Protein 1RWR (pdb70)

B-factor: mean 19.56, std 7.98, range [8.17, 53.35]

Nearest PDB structures (foldseek):
  1rwr-assembly1_A  TM=1.003E+00  e=9.761E-54  Bordetella pertussis
  4w8s-assembly1_A-2  TM=8.812E-01  e=2.839E-16  Proteus mirabilis
  6pyk-assembly1_A-2  TM=8.829E-01  e=5.213E-16  Proteus mirabilis
  5keh-assembly1_A-2  TM=7.955E-01  e=2.566E-16  Proteus mirabilis
  5sz8-assembly1_B-2  TM=8.734E-01  e=1.714E-14  Proteus mirabilis

Foldseek 3Di:
DAWAWDDPWDWDDDPPAAIEILFAAAFPQQEGATETQAHEADPQGHEYAQDPAWDAWPRGGTDGHRPRYPHGGQEYEYEHDHQDEYEYAHEYEYPHAAHAYEYEALNEYEYAQYEYYSHQAYEYEPFDWDDDRNKIKGFEAHYEYEYAANEYAYFNYQAYEYYYQAYEQHAEYWHDDPGDFHEYEYAHRGWIAIPVVRDTDHDDYPDHHDDQAAARYAYDLRRAYEGQEYEYYYDDARHEHEHAHEYEHQEEYEYEENEEYEYEEYEYEAYAYEYEYNYHYDYHHYYYNPDHYYHYD

Radius of gyration: 18.75 Å; Cα contacts (8 Å, |Δi|>4): 1043; chains: 1; bounding box: 56×37×44 Å

Solvent-accessible surface area: 11655 Å² total; per-residue (Å²): 188,35,10,59,39,64,73,89,3,97,20,82,92,50,90,153,86,20,26,4,0,8,0,13,41,2,46,115,33,12,5,0,57,1,90,0,54,41,1,21,4,62,113,75,2,0,0,1,1,0,2,77,92,81,24,107,6,192,40,27,30,80,17,84,94,3,106,23,19,110,100,56,0,49,8,1,0,1,4,0,51,63,114,36,80,2,101,0,1,7,20,0,12,3,26,35,90,24,1,26,0,0,1,0,0,12,54,6,4,30,0,42,35,2,26,12,47,77,6,48,25,1,1,0,0,1,0,97,12,56,44,121,26,23,163,2,8,0,31,0,84,104,19,38,0,28,0,60,206,46,2,6,36,0,28,50,6,37,26,2,0,0,0,0,18,31,0,70,1,73,2,43,3,37,5,120,157,78,124,92,30,0,25,2,5,2,6,0,0,5,1,97,3,43,18,72,85,69,162,28,74,99,54,92,35,86,72,172,17,24,40,90,48,36,51,0,0,31,0,56,83,56,0,35,4,64,0,83,72,0,43,0,31,1,19,19,101,29,7,1,0,77,0,92,1,56,4,37,0,38,35,13,0,50,0,40,3,82,5,58,0,16,11,16,60,0,48,0,84,181,17,65,1,23,0,115,10,68,31,116,22,55,35,56,155,51,50,21,55,56,65,42,74,49,77,40,73

Sequence (297 aa):
QGLVPQGQTQVLQGGNKVPVVNIADPNSGGVSHNKFQQFNVANPGVVFNNGLTDGVSRIGGALTKNPNLTRQASAILAEVTDTSPSRLAGTLEVYGKGADLIIANPNGISVNGLSTLNASNLTLTTGRPSVNGGRIGLDVQQGTVTIERGGVNATGLGYFDVVARLVKLQGAVSSKQGKPLADIAVVAGANRYDHATRRATPIAAGARGAAAGAYAIDGTAAGAMYGKHITLVSSDSGLGVRQLGSLSSPSAITVSSQGEIALGDATVQRGPLSLKGAGVVSAGKLASGGGAVNVAG

Secondary structure (DSSP, 8-state):
---EE-TT-EEE--TTSPPEEEPPPP-TTSEEEEEEEE--B-TTEEEEEE-SS-EEETTTEEE---TT-SS--SEEEEEE-SS--EEEEEEEEEEES-EEEEEE-TT-EEEEEEEEESEEEEEEE-SEEEEETTEEEEEE-S-EEEE-TT-EE-TT-SEEEEEESEEEE-S-EE--TTSPPPEEEEEESSEEEETTTTEEEE---SS-SS-TTSEEEEE-TT--EE-SEEEEEE-STT-EEEE-S-E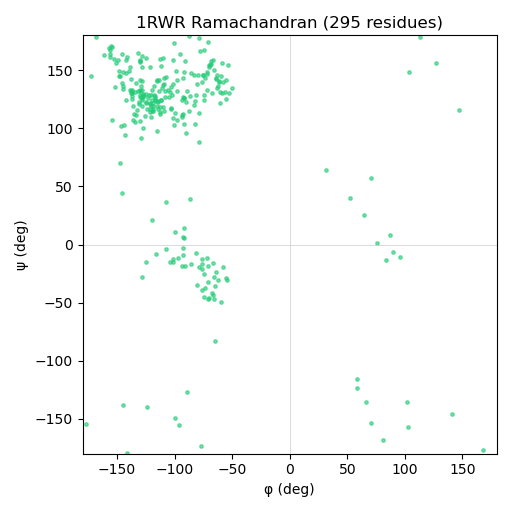EESSEEEEEESS-EEEEEEEESSSEEEEEESS-EEEEEEEETT-EEEEE-

InterPro domains:
  IPR008619 Filamentous haemagglutinin repeat [PF05594] (680-730)
  IPR008619 Filamentous haemagglutinin repeat [PF05594] (1223-1269)
  IPR008619 Filamentous haemagglutinin repeat [PF05594] (1327-1393)
  IPR008619 Filamentous haemagglutinin repeat [PF05594] (1509-1577)
  IPR008619 Filamentous haemagglutinin repeat [PF05594] (1600-1665)
  IPR008619 Filamentous haemagglutinin repeat [PF05594] (1684-1754)
  IPR008638 Filamentous haemagglutinin FhaB/tRNA nuclease CdiA-like, TPS domain [PF05860] (75-333)
  IPR008638 Filamentous haemagglutinin FhaB/tRNA nuclease CdiA-like, TPS domain [SM00912] (86-205)
  IPR008638 Filamentous haemagglutinin FhaB/tRNA nuclease CdiA-like, TPS domain [TIGR01901] (104-201)
  IPR011050 Pectin lyase fold/virulence factor [SSF51126] (79-353)
  IPR012334 Pectin lyase fold [G3DSA:2.160.20.10] (72-372)
  IPR024973 ESPR domain [PF13018] (1-50)
  IPR025157 Hemagglutinin repeat [PF13332] (2921-3085)

Organism: Bordetella pertussis (strain Tohama I / ATCC BAA-589 / NCTC 13251) (NCBI:txid257313)

CATH classification: 2.160.20.10

Structure (mmCIF, N/CA/C/O backbone):
data_1RWR
#
_entry.id   1RWR
#
_cell.length_a   108.980
_cell.length_b   43.040
_cell.length_c   53.800
_cell.angle_alpha   90.00
_cell.angle_beta   104.07
_cell.angle_gamma   90.00
#
_symmetry.space_group_name_H-M   'C 1 2 1'
#
loop_
_entity.id
_entity.type
_entity.pdbx_description
1 polymer 'Filamentous hemagglutinin'
2 water water
#
loop_
_atom_site.group_PDB
_atom_site.id
_atom_site.type_symbol
_atom_site.label_atom_id
_atom_site.label_alt_id
_atom_site.label_comp_id
_atom_site.label_asym_id
_atom_site.label_entity_id
_atom_site.label_seq_id
_atom_site.pdbx_PDB_ins_code
_atom_site.Cartn_x
_atom_site.Cartn_y
_atom_site.Cartn_z
_atom_site.occupancy
_atom_site.B_iso_or_equiv
_atom_site.auth_seq_id
_atom_site.auth_comp_id
_atom_site.auth_asym_id
_atom_site.auth_atom_id
_atom_site.pdbx_PDB_model_num
ATOM 1 N N . GLN A 1 1 ? 13.028 14.611 -1.856 1.00 26.99 1 GLN A N 1
ATOM 2 C CA . GLN A 1 1 ? 13.391 15.358 -0.621 1.00 26.13 1 GLN A CA 1
ATOM 3 C C . GLN A 1 1 ? 12.607 14.820 0.568 1.00 24.44 1 GLN A C 1
ATOM 4 O O . GLN A 1 1 ? 12.772 15.275 1.714 1.00 23.12 1 GLN A O 1
ATOM 10 N N . GLY A 1 2 ? 11.771 13.830 0.286 1.00 22.65 2 GLY A N 1
ATOM 11 C CA . GLY A 1 2 ? 10.840 13.311 1.250 1.00 21.10 2 GLY A CA 1
ATOM 12 C C . GLY A 1 2 ? 11.021 11.823 1.435 1.00 19.28 2 GLY A C 1
ATOM 13 O O . GLY A 1 2 ? 12.142 11.345 1.520 1.00 17.96 2 GLY A O 1
ATOM 14 N N . LEU A 1 3 ? 9.900 11.118 1.552 1.00 18.53 3 LEU A N 1
ATOM 15 C CA . LEU A 1 3 ? 9.887 9.671 1.791 1.00 17.33 3 LEU A CA 1
ATOM 16 C C . LEU A 1 3 ? 9.129 8.998 0.668 1.00 16.66 3 LEU A C 1
ATOM 17 O O . LEU A 1 3 ? 7.909 9.199 0.528 1.00 16.24 3 LEU A O 1
ATOM 22 N N . VAL A 1 4 ? 9.831 8.199 -0.121 1.00 16.32 4 VAL A N 1
ATOM 23 C CA . VAL A 1 4 ? 9.239 7.492 -1.239 1.00 16.01 4 VAL A CA 1
ATOM 24 C C . VAL A 1 4 ? 9.588 6.028 -1.098 1.00 15.25 4 VAL A C 1
ATOM 25 O O . VAL A 1 4 ? 10.695 5.631 -1.437 1.00 14.40 4 VAL A O 1
ATOM 29 N N . PRO A 1 5 ? 8.654 5.226 -0.590 1.00 14.74 5 PRO A N 1
ATOM 30 C CA . PRO A 1 5 ? 8.935 3.807 -0.376 1.00 15.21 5 PRO A CA 1
ATOM 31 C C . PRO A 1 5 ? 8.868 2.989 -1.649 1.00 15.63 5 PRO A C 1
ATOM 32 O O . PRO A 1 5 ? 8.328 3.446 -2.706 1.00 17.15 5 PRO A O 1
ATOM 36 N N . GLN A 1 6 ? 9.386 1.776 -1.518 1.00 15.80 6 GLN A N 1
ATOM 37 C CA . GLN A 1 6 ? 9.311 0.742 -2.545 1.00 16.69 6 GLN A CA 1
ATOM 38 C C . GLN A 1 6 ? 8.798 -0.560 -1.937 1.00 17.09 6 GLN A C 1
ATOM 39 O O . GLN A 1 6 ? 8.825 -0.736 -0.721 1.00 17.39 6 GLN A O 1
ATOM 45 N N . GLY A 1 7 ? 8.259 -1.433 -2.785 1.00 17.16 7 GLY A N 1
ATOM 46 C CA . GLY A 1 7 ? 7.787 -2.751 -2.376 1.00 17.95 7 GLY A CA 1
ATOM 47 C C . GLY A 1 7 ? 6.591 -2.692 -1.448 1.00 18.08 7 GLY A C 1
ATOM 48 O O . GLY A 1 7 ? 5.669 -1.921 -1.663 1.00 18.07 7 GLY A O 1
ATOM 49 N N . GLN A 1 8 ? 6.609 -3.497 -0.386 1.00 19.79 8 GLN A N 1
ATOM 50 C CA . GLN A 1 8 ? 5.443 -3.579 0.518 1.00 20.32 8 GLN A CA 1
ATOM 51 C C . GLN A 1 8 ? 5.387 -2.390 1.488 1.00 18.90 8 GLN A C 1
ATOM 52 O O . GLN A 1 8 ? 4.326 -2.090 2.073 1.00 17.98 8 GLN A O 1
ATOM 58 N N . THR A 1 9 ? 6.532 -1.714 1.672 1.00 16.98 9 THR A N 1
ATOM 59 C CA . THR A 1 9 ? 6.584 -0.549 2.557 1.00 16.26 9 THR A CA 1
ATOM 60 C C . THR A 1 9 ? 5.604 0.550 2.107 1.00 16.91 9 THR A C 1
ATOM 61 O O . THR A 1 9 ? 5.563 0.898 0.923 1.00 16.93 9 THR A O 1
ATOM 65 N N . GLN A 1 10 ? 4.803 1.061 3.031 1.00 16.83 10 GLN A N 1
ATOM 66 C CA . GLN A 1 10 ? 3.971 2.217 2.760 1.00 17.25 10 GLN A CA 1
ATOM 67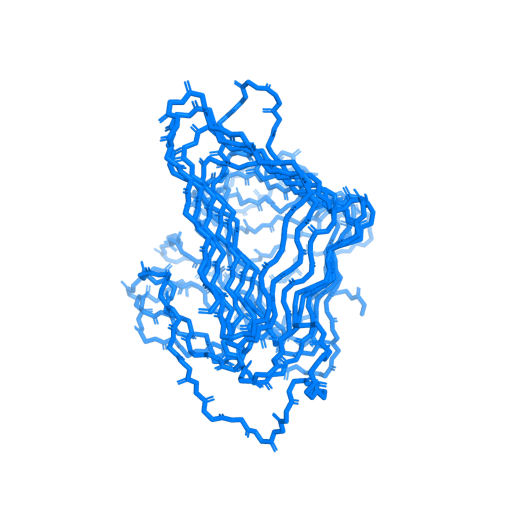 C C . GLN A 1 10 ? 4.277 3.341 3.708 1.00 17.03 10 GLN A C 1
ATOM 68 O O . GLN A 1 10 ? 4.780 3.115 4.819 1.00 17.10 10 GLN A O 1
ATOM 74 N N . VAL A 1 11 ? 4.029 4.570 3.260 1.00 17.27 11 VAL A N 1
ATOM 75 C CA . VAL A 1 11 ? 4.197 5.748 4.108 1.00 18.24 11 VAL A CA 1
ATOM 76 C C . VAL A 1 11 ? 2.879 6.517 4.123 1.00 19.63 11 VAL A C 1
ATOM 77 O O . VAL A 1 11 ? 2.370 6.901 3.063 1.00 17.84 11 VAL A O 1
ATOM 81 N N . LEU A 1 12 ? 2.327 6.710 5.321 1.00 20.88 12 LEU A N 1
ATOM 82 C CA . LEU A 1 12 ? 1.167 7.534 5.517 1.00 22.45 12 LEU A CA 1
ATOM 83 C C . LEU A 1 12 ? 1.658 8.928 5.857 1.00 24.45 12 LEU A C 1
ATOM 84 O O . LEU A 1 12 ? 2.278 9.172 6.897 1.00 22.37 12 LEU A O 1
ATOM 89 N N . GLN A 1 13 ? 1.397 9.831 4.914 1.00 26.90 13 GLN A N 1
ATOM 90 C CA . GLN A 1 13 ? 1.863 11.210 4.957 1.00 29.08 13 GLN A CA 1
ATOM 91 C C . GLN A 1 13 ? 0.901 12.073 4.135 1.00 32.12 13 GLN A C 1
ATOM 92 O O . GLN A 1 13 ? 0.044 11.583 3.414 1.00 32.30 13 GLN A O 1
ATOM 98 N N . GLY A 1 14 ? 1.054 13.369 4.231 1.00 35.70 14 GLY A N 1
ATOM 99 C CA . GLY A 1 14 ? 0.076 14.248 3.624 1.00 38.39 14 GLY A CA 1
ATOM 100 C C . GLY A 1 14 ? -0.009 15.470 4.487 1.00 40.44 14 GLY A C 1
ATOM 101 O O . GLY A 1 14 ? -0.364 15.383 5.659 1.00 41.17 14 GLY A O 1
ATOM 102 N N . GLY A 1 15 ? 0.383 16.595 3.900 1.00 42.62 15 GLY A N 1
ATOM 103 C CA . GLY A 1 15 ? 0.323 17.894 4.546 1.00 43.53 15 GLY A CA 1
ATOM 104 C C . GLY A 1 15 ? 1.102 18.037 5.844 1.00 44.11 15 GLY A C 1
ATOM 105 O O . GLY A 1 15 ? 2.341 17.939 5.864 1.00 44.84 15 GLY A O 1
ATOM 106 N N . ASN A 1 16 ? 0.355 18.273 6.926 1.00 44.09 16 ASN A N 1
ATOM 107 C CA . ASN A 1 16 ? 0.919 18.555 8.239 1.00 43.88 16 ASN A CA 1
ATOM 108 C C . ASN A 1 16 ? 1.086 17.276 9.113 1.00 41.83 16 ASN A C 1
ATOM 109 O O . ASN A 1 16 ? 1.602 17.332 10.236 1.00 42.34 16 ASN A O 1
ATOM 114 N N . LYS A 1 17 ? 0.654 16.133 8.590 1.00 38.84 17 LYS A N 1
ATOM 115 C CA . LYS A 1 17 ? 0.802 14.847 9.280 1.00 36.03 17 LYS A CA 1
ATOM 116 C C . LYS A 1 17 ? 2.274 14.472 9.504 1.00 32.09 17 LYS A C 1
ATOM 117 O O . LYS A 1 17 ? 3.084 14.602 8.598 1.00 32.21 17 LYS A O 1
ATOM 123 N N . VAL A 1 18 ? 2.604 13.975 10.694 1.00 27.69 18 VAL A N 1
ATOM 124 C CA . VAL A 1 18 ? 3.938 13.412 10.939 1.00 24.04 18 VAL A CA 1
ATOM 125 C C . VAL A 1 18 ? 3.913 12.061 10.218 1.00 21.36 18 VAL A C 1
ATOM 126 O O . VAL A 1 18 ? 3.018 11.262 10.457 1.00 20.27 18 VAL A O 1
ATOM 130 N N . PRO A 1 19 ? 4.846 11.803 9.313 1.00 18.96 19 PRO A N 1
ATOM 131 C CA . PRO A 1 19 ? 4.783 10.575 8.506 1.00 17.72 19 PRO A CA 1
ATOM 132 C C . PRO A 1 19 ? 4.908 9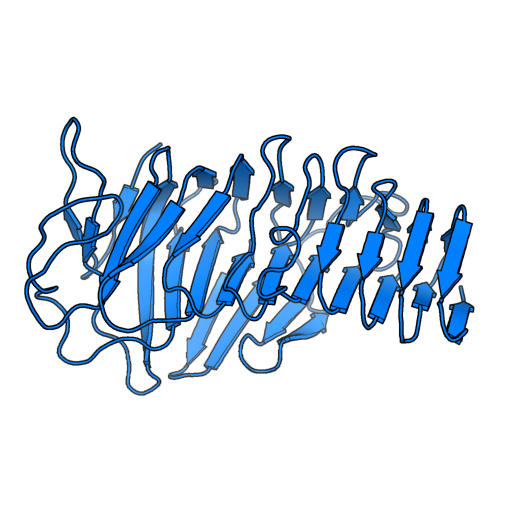.292 9.320 1.00 16.46 19 PRO A C 1
ATOM 133 O O . PRO A 1 19 ? 5.620 9.293 10.311 1.00 15.04 19 PRO A O 1
ATOM 137 N N . VAL A 1 20 ? 4.159 8.266 8.907 1.00 15.85 20 VAL A N 1
ATOM 138 C CA . VAL A 1 20 ? 4.138 6.965 9.542 1.00 15.72 20 VAL A CA 1
ATOM 139 C C . VAL A 1 20 ? 4.611 5.989 8.470 1.00 15.77 20 VAL A C 1
ATOM 140 O O . VAL A 1 20 ? 4.014 5.914 7.392 1.00 16.63 20 VAL A O 1
ATOM 144 N N . VAL A 1 21 ? 5.684 5.261 8.763 1.00 14.64 21 VAL A N 1
ATOM 145 C CA . VAL A 1 21 ? 6.189 4.235 7.882 1.00 14.10 21 VAL A CA 1
ATOM 146 C C . VAL A 1 21 ? 5.586 2.919 8.313 1.00 14.56 21 VAL A C 1
ATOM 147 O O . VAL A 1 21 ? 5.911 2.412 9.401 1.00 13.64 21 VAL A O 1
ATOM 151 N N . ASN A 1 22 ? 4.676 2.392 7.485 1.00 14.75 22 ASN A N 1
ATOM 152 C CA . ASN A 1 22 ? 4.218 1.016 7.623 1.00 14.95 22 ASN A CA 1
ATOM 153 C C . ASN A 1 22 ? 5.275 0.091 7.011 1.00 14.97 22 ASN A C 1
ATOM 154 O O . ASN A 1 22 ? 5.234 -0.250 5.838 1.00 14.97 22 ASN A O 1
ATOM 159 N N . ILE A 1 23 ? 6.231 -0.282 7.863 1.00 14.16 23 ILE A N 1
ATOM 160 C CA . ILE A 1 23 ? 7.342 -1.123 7.505 1.00 13.04 23 ILE A CA 1
ATOM 161 C C . ILE A 1 23 ? 6.852 -2.477 6.971 1.00 14.12 23 ILE A C 1
ATOM 162 O O . ILE A 1 23 ? 5.738 -2.908 7.291 1.00 13.56 23 ILE A O 1
ATOM 167 N N . ALA A 1 24 ? 7.705 -3.116 6.181 1.00 14.14 24 ALA A N 1
ATOM 168 C CA . ALA A 1 24 ? 7.480 -4.449 5.657 1.00 13.96 24 ALA A CA 1
ATOM 169 C C . ALA A 1 24 ? 7.462 -5.491 6.747 1.00 14.52 24 ALA A C 1
ATOM 170 O O . ALA A 1 24 ? 8.141 -5.376 7.778 1.00 13.33 24 ALA A O 1
ATOM 172 N N . ASP A 1 25 ? 6.692 -6.548 6.516 1.00 14.92 25 ASP A N 1
ATOM 173 C CA . ASP A 1 25 ? 6.694 -7.680 7.455 1.00 15.22 25 ASP A CA 1
ATOM 174 C C . ASP A 1 25 ? 8.128 -8.185 7.610 1.00 15.58 25 ASP A C 1
ATOM 175 O O . ASP A 1 25 ? 8.820 -8.365 6.605 1.00 17.22 25 ASP A O 1
ATOM 180 N N . PRO A 1 26 ? 8.620 -8.382 8.830 1.00 15.74 26 PRO A N 1
ATOM 181 C CA . PRO A 1 26 ? 9.980 -8.882 9.010 1.00 15.70 26 PRO A CA 1
ATOM 182 C C . PRO A 1 26 ? 10.148 -10.316 8.558 1.00 16.13 26 PRO A C 1
ATOM 183 O O . PRO A 1 26 ? 9.177 -11.098 8.490 1.00 16.68 26 PRO A O 1
ATOM 187 N N . ASN A 1 27 ? 11.388 -10.662 8.270 1.00 16.61 27 ASN A N 1
ATOM 188 C CA . ASN A 1 27 ? 11.729 -12.036 7.941 1.00 16.79 27 ASN A CA 1
ATOM 189 C C . ASN A 1 27 ? 11.782 -12.875 9.197 1.00 17.94 27 ASN A C 1
ATOM 190 O O . ASN A 1 27 ? 11.478 -12.375 10.287 1.00 16.82 27 ASN A O 1
ATOM 195 N N . SER A 1 28 ? 12.216 -14.133 9.026 1.00 20.16 28 SER A N 1
ATOM 196 C CA . SER A 1 28 ? 12.283 -15.122 10.112 1.00 21.95 28 SER A CA 1
ATOM 197 C C . SER A 1 28 ? 13.255 -14.756 11.226 1.00 21.97 28 SER A C 1
ATOM 198 O O . SER A 1 28 ? 13.127 -15.256 12.366 1.00 23.65 28 SER A O 1
ATOM 201 N N . GLY A 1 29 ? 14.246 -13.918 10.901 1.00 19.62 29 GLY A N 1
ATOM 202 C CA . GLY A 1 29 ? 15.197 -13.399 11.851 1.00 18.32 29 GLY A CA 1
ATOM 203 C C . GLY A 1 29 ? 14.824 -12.064 12.483 1.00 16.44 29 GLY A C 1
ATOM 204 O O . GLY A 1 29 ? 15.606 -11.534 13.218 1.00 16.42 29 GLY A O 1
ATOM 205 N N . GLY A 1 30 ? 13.630 -11.557 12.206 1.00 15.20 30 GLY A N 1
ATOM 206 C CA . GLY A 1 30 ? 13.099 -10.360 12.799 1.00 14.40 30 GLY A CA 1
ATOM 207 C C . GLY A 1 30 ? 13.486 -9.093 12.089 1.00 13.71 30 GLY A C 1
ATOM 208 O O . GLY A 1 30 ? 13.203 -7.996 12.586 1.00 14.47 30 GLY A O 1
ATOM 209 N N . VAL A 1 31 ? 14.114 -9.201 10.934 1.00 13.24 31 VAL A N 1
ATOM 210 C CA . VAL A 1 31 ? 14.549 -7.987 10.211 1.00 13.54 31 VAL A CA 1
ATOM 211 C C . VAL A 1 31 ? 13.470 -7.523 9.224 1.00 13.75 31 VAL A C 1
ATOM 212 O O . VAL A 1 31 ? 13.062 -8.269 8.331 1.00 13.24 31 VAL A O 1
ATOM 216 N N . SER A 1 32 ? 13.067 -6.265 9.316 1.00 13.59 32 SER A N 1
ATOM 217 C CA . SER A 1 32 ? 12.168 -5.662 8.357 1.00 13.91 32 SER A CA 1
ATOM 218 C C . SER A 1 32 ? 13.041 -4.846 7.404 1.00 14.47 32 SER A C 1
ATOM 219 O O . SER A 1 32 ? 13.662 -3.873 7.826 1.00 13.57 32 SER A O 1
ATOM 222 N N . HIS A 1 33 ? 13.102 -5.273 6.142 1.00 14.24 33 HIS A N 1
ATOM 223 C CA . HIS A 1 33 ? 13.949 -4.657 5.127 1.00 14.47 33 HIS A CA 1
ATOM 224 C C . HIS A 1 33 ? 13.075 -3.766 4.253 1.00 14.53 33 HIS A C 1
ATOM 225 O O . HIS A 1 33 ? 12.227 -4.235 3.493 1.00 15.27 33 HIS A O 1
ATOM 232 N N . ASN A 1 34 ? 13.253 -2.458 4.406 1.00 14.06 34 ASN A N 1
ATOM 233 C CA . ASN A 1 34 ? 12.446 -1.475 3.732 1.00 14.06 34 ASN A CA 1
ATOM 234 C C . ASN A 1 34 ? 13.300 -0.719 2.730 1.00 14.19 34 ASN A C 1
ATOM 235 O O . ASN A 1 34 ? 14.298 -0.104 3.113 1.00 14.59 34 ASN A O 1
ATOM 240 N N . LYS A 1 35 ? 12.954 -0.818 1.457 1.00 14.05 35 LYS A N 1
ATOM 241 C CA . LYS A 1 35 ? 13.671 -0.090 0.404 1.00 15.02 35 LYS A CA 1
ATOM 242 C C . LYS A 1 35 ? 12.908 1.157 0.088 1.00 14.32 35 LYS A C 1
ATOM 243 O O . LYS A 1 35 ? 11.672 1.158 0.071 1.00 15.19 35 LYS A O 1
ATOM 249 N N . PHE A 1 36 ? 13.649 2.226 -0.157 1.00 14.75 36 PHE A N 1
ATOM 250 C CA . PHE A 1 36 ? 13.120 3.532 -0.492 1.00 14.54 36 PHE A CA 1
ATOM 251 C C . PHE A 1 36 ? 13.863 4.111 -1.671 1.00 15.01 36 PHE A C 1
ATOM 252 O O . PHE A 1 36 ? 15.090 4.020 -1.750 1.00 13.93 36 PHE A O 1
ATOM 260 N N . GLN A 1 37 ? 13.116 4.733 -2.573 1.00 15.71 37 GLN A N 1
ATOM 261 C CA . GLN A 1 37 ? 13.715 5.567 -3.613 1.00 17.17 37 GLN A CA 1
ATOM 262 C C . GLN A 1 37 ? 14.357 6.822 -2.996 1.00 16.17 37 GLN A C 1
ATOM 263 O O . GLN A 1 37 ? 15.462 7.221 -3.415 1.00 16.54 37 GLN A O 1
ATOM 269 N N . GLN A 1 38 ? 13.652 7.413 -2.023 1.00 15.23 38 GLN A N 1
ATOM 270 C CA . GLN A 1 38 ? 14.077 8.571 -1.257 1.00 15.90 38 GLN A CA 1
ATOM 271 C C . GLN A 1 38 ? 13.726 8.367 0.222 1.00 14.62 38 GLN A C 1
ATOM 272 O O . GLN A 1 38 ? 12.602 7.937 0.547 1.00 13.48 38 GLN A O 1
ATOM 278 N N . PHE A 1 39 ? 14.694 8.627 1.100 1.00 13.12 39 PHE A N 1
ATOM 279 C CA . PHE A 1 39 ? 14.461 8.588 2.561 1.00 12.55 39 PHE A CA 1
ATOM 280 C C . PHE A 1 39 ? 15.037 9.806 3.245 1.00 12.63 39 PHE A C 1
ATOM 281 O O . PHE A 1 39 ? 16.265 10.034 3.222 1.00 14.33 39 PHE A O 1
ATOM 289 N N . ASN A 1 40 ? 14.161 10.601 3.832 1.00 13.18 40 ASN A N 1
ATOM 290 C CA . ASN A 1 40 ? 14.532 11.791 4.559 1.00 12.92 40 ASN A CA 1
ATOM 291 C C . ASN A 1 40 ? 13.582 11.943 5.721 1.00 12.93 40 ASN A C 1
ATOM 292 O O . ASN A 1 40 ? 12.383 11.631 5.593 1.00 14.82 40 ASN A O 1
ATOM 297 N N . VAL A 1 41 ? 14.072 12.504 6.816 1.00 12.27 41 VAL A N 1
ATOM 298 C CA . VAL A 1 41 ? 13.270 12.781 7.993 1.00 11.86 41 VAL A CA 1
ATOM 299 C C . VAL A 1 41 ? 13.507 14.262 8.364 1.00 12.88 41 VAL A C 1
ATOM 300 O O . VAL A 1 41 ? 14.643 14.735 8.424 1.00 12.57 41 VAL A O 1
ATOM 304 N N . ALA A 1 42 ? 12.409 14.963 8.611 1.00 13.58 42 ALA A N 1
ATOM 305 C CA . ALA A 1 42 ? 12.428 16.360 9.026 1.00 15.03 42 ALA A CA 1
ATOM 306 C C . ALA A 1 42 ? 11.663 16.528 10.315 1.00 14.87 42 ALA A C 1
ATOM 307 O O . ALA A 1 42 ? 10.851 15.701 10.676 1.00 14.70 42 ALA A O 1
ATOM 309 N N . ASN A 1 43 ? 11.913 17.611 11.021 1.00 15.06 43 ASN A N 1
ATOM 310 C CA . ASN A 1 43 ? 11.232 17.849 12.280 1.00 16.57 43 ASN A CA 1
ATOM 311 C C . ASN A 1 43 ? 9.711 17.809 12.054 1.00 16.75 43 ASN A C 1
ATOM 312 O O . ASN A 1 43 ? 9.229 18.315 10.998 1.00 16.93 43 ASN A O 1
ATOM 317 N N . PRO A 1 44 ? 8.940 17.250 12.987 1.00 16.95 44 PRO A N 1
ATOM 318 C CA . PRO A 1 44 ? 9.388 16.709 14.287 1.00 16.38 44 PRO A CA 1
ATOM 319 C C . PRO A 1 44 ? 9.968 15.284 14.257 1.00 15.50 44 PRO A C 1
ATOM 320 O O . PRO A 1 44 ? 10.482 14.826 15.265 1.00 15.21 44 PRO A O 1
ATOM 324 N N . GLY A 1 45 ? 9.880 14.635 13.116 1.00 14.89 45 GLY A N 1
ATOM 325 C CA . GLY A 1 45 ? 10.473 13.322 12.912 1.00 13.99 45 GLY A CA 1
ATOM 326 C C . GLY A 1 45 ? 9.612 12.398 12.090 1.00 13.45 45 GLY A C 1
ATOM 327 O O . GLY A 1 45 ? 8.904 12.817 11.199 1.00 14.14 45 GLY A O 1
ATOM 328 N N . VAL A 1 46 ? 9.672 11.116 12.408 1.00 13.08 46 VAL A N 1
ATOM 329 C CA . VAL A 1 46 ? 8.983 10.070 11.670 1.00 13.71 46 VAL A CA 1
ATOM 330 C C . VAL A 1 46 ? 8.623 8.972 12.665 1.00 13.82 46 VAL A C 1
ATOM 331 O O . VAL A 1 46 ? 9.349 8.764 13.630 1.00 13.44 46 VAL A O 1
ATOM 335 N N . VAL A 1 47 ? 7.523 8.286 12.405 1.00 13.19 47 VAL A N 1
ATOM 336 C CA . VAL A 1 47 ? 7.135 7.151 13.220 1.00 12.60 47 VAL A CA 1
ATOM 337 C C . VAL A 1 47 ? 7.272 5.871 12.388 1.00 12.92 47 VAL A C 1
ATOM 338 O O . VAL A 1 47 ? 6.622 5.748 11.339 1.00 14.22 47 VAL A O 1
ATOM 342 N N . PHE A 1 48 ? 8.039 4.908 12.891 1.00 11.68 48 PHE A N 1
ATOM 343 C CA . PHE A 1 48 ? 8.100 3.586 12.311 1.00 12.25 48 PHE A CA 1
ATOM 344 C C . PHE A 1 48 ? 7.035 2.724 12.970 1.00 12.87 48 PHE A C 1
ATOM 345 O O . PHE A 1 48 ? 7.024 2.568 14.181 1.00 13.13 48 PHE A O 1
ATOM 353 N N . ASN A 1 49 ? 6.136 2.167 12.175 1.00 13.87 49 ASN A N 1
ATOM 354 C CA . ASN A 1 49 ? 4.979 1.463 12.747 1.00 13.17 49 ASN A CA 1
ATOM 355 C C . ASN A 1 49 ? 5.289 0.000 12.955 1.00 13.68 49 ASN A C 1
ATOM 356 O O . ASN A 1 49 ? 5.156 -0.797 12.054 1.00 14.36 49 ASN A O 1
ATOM 361 N N . ASN A 1 50 ? 5.695 -0.342 14.176 1.00 13.41 50 ASN A N 1
ATOM 362 C CA . ASN A 1 50 ? 5.949 -1.735 14.551 1.00 13.62 50 ASN A CA 1
ATOM 363 C C . ASN A 1 50 ? 4.844 -2.253 15.483 1.00 14.39 50 ASN A C 1
ATOM 364 O O . ASN A 1 50 ? 5.112 -3.027 16.437 1.00 14.21 50 ASN A O 1
ATOM 369 N N . GLY A 1 51 ? 3.619 -1.802 15.204 1.00 15.43 51 GLY A N 1
ATOM 370 C CA . GLY A 1 51 ? 2.471 -2.057 16.052 1.00 15.89 51 GLY A CA 1
ATOM 371 C C . GLY A 1 51 ? 1.534 -3.099 15.469 1.00 16.45 51 GLY A C 1
ATOM 372 O O . GLY A 1 51 ? 1.235 -3.074 14.301 1.00 16.16 51 GLY A O 1
ATOM 373 N N . LEU A 1 52 ? 1.123 -4.047 16.301 1.00 16.43 52 LEU A N 1
ATOM 374 C CA . LEU A 1 52 ? 0.051 -4.995 15.963 1.00 17.68 52 LEU A CA 1
ATOM 375 C C . LEU A 1 52 ? -1.322 -4.532 16.423 1.00 19.51 52 LEU A C 1
ATOM 376 O O . LEU A 1 52 ? -2.339 -5.143 16.051 1.00 20.94 52 LEU A O 1
ATOM 381 N N . THR A 1 53 ? -1.354 -3.460 17.206 1.00 20.62 53 THR A N 1
ATOM 382 C CA . THR A 1 53 ? -2.582 -2.865 17.690 1.00 21.95 53 THR A CA 1
ATOM 383 C C . THR A 1 53 ? -2.596 -1.377 17.439 1.00 21.78 53 THR A C 1
ATOM 384 O O . THR A 1 53 ? -1.545 -0.735 17.324 1.00 21.83 53 THR A O 1
ATOM 388 N N . ASP A 1 54 ? -3.797 -0.826 17.391 1.00 21.06 54 ASP A N 1
ATOM 389 C CA . ASP A 1 54 ? -3.986 0.606 17.229 1.00 21.17 54 ASP A CA 1
ATOM 390 C C . ASP A 1 54 ? -3.537 1.307 18.507 1.00 21.17 54 ASP A C 1
ATOM 391 O O . ASP A 1 54 ? -3.608 0.755 19.615 1.00 20.81 54 ASP A O 1
ATOM 396 N N . GLY A 1 55 ? -3.113 2.555 18.371 1.00 20.15 55 GLY A N 1
ATOM 397 C CA . GLY A 1 55 ? -2.585 3.264 19.505 1.00 20.64 55 GLY A CA 1
ATOM 398 C C . GLY A 1 55 ? -2.229 4.679 19.167 1.00 20.54 55 GLY A C 1
ATOM 399 O O . GLY A 1 55 ? -2.820 5.274 18.282 1.00 20.76 55 GLY A O 1
ATOM 400 N N . VAL A 1 56 ? -1.288 5.212 19.927 1.00 21.06 56 VAL A N 1
ATOM 401 C CA . VAL A 1 56 ? -0.883 6.600 19.836 1.00 21.66 56 VAL A CA 1
ATOM 402 C C . VAL A 1 56 ? 0.637 6.664 19.911 1.00 21.25 56 VAL A C 1
ATOM 403 O O . VAL A 1 56 ? 1.253 6.058 20.789 1.00 22.34 56 VAL A O 1
ATOM 407 N N . SER A 1 57 ? 1.254 7.375 18.980 1.00 21.10 57 SER A N 1
ATOM 408 C CA . SER A 1 57 ? 2.682 7.644 19.084 1.00 20.57 57 SER A CA 1
ATOM 409 C C . SER A 1 57 ? 2.920 8.956 19.824 1.00 21.04 57 SER A C 1
ATOM 410 O O . SER A 1 57 ? 2.030 9.819 19.891 1.00 21.31 57 SER A O 1
ATOM 413 N N . ARG A 1 58 ? 4.110 9.116 20.383 1.00 21.56 58 ARG A N 1
ATOM 414 C CA . ARG A 1 58 ? 4.467 10.328 21.105 1.00 22.93 58 ARG A CA 1
ATOM 415 C C . ARG A 1 58 ? 4.523 11.545 20.196 1.00 22.34 58 ARG A C 1
ATOM 416 O O . ARG A 1 58 ? 4.011 12.599 20.546 1.00 22.72 58 ARG A O 1
ATOM 424 N N . ILE A 1 59 ? 5.173 11.427 19.054 1.00 21.44 59 ILE A N 1
ATOM 425 C CA . ILE A 1 59 ? 5.299 12.583 18.177 1.00 20.99 59 ILE A CA 1
ATOM 426 C C . ILE A 1 59 ? 4.203 12.743 17.125 1.00 21.47 59 ILE A C 1
ATOM 427 O O . ILE A 1 59 ? 4.034 13.863 16.582 1.00 22.72 59 ILE A O 1
ATOM 432 N N . GLY A 1 60 ? 3.466 11.675 16.834 1.00 22.00 60 GLY A N 1
ATOM 433 C CA . GLY A 1 60 ? 2.542 11.647 15.705 1.00 22.91 60 GLY A CA 1
ATOM 434 C C . GLY A 1 60 ? 1.078 11.491 16.052 1.00 24.21 60 GLY A C 1
ATOM 435 O O . GLY A 1 60 ? 0.226 11.570 15.160 1.00 26.19 60 GLY A O 1
ATOM 436 N N . GLY A 1 61 ? 0.774 11.234 17.317 1.00 24.23 61 GLY A N 1
ATOM 437 C CA . GLY A 1 61 ? -0.606 10.996 17.734 1.00 24.27 61 GLY A CA 1
ATOM 438 C C . GLY A 1 61 ? -1.119 9.644 17.222 1.00 23.95 61 GLY A C 1
ATOM 439 O O . GLY A 1 61 ? -0.358 8.705 1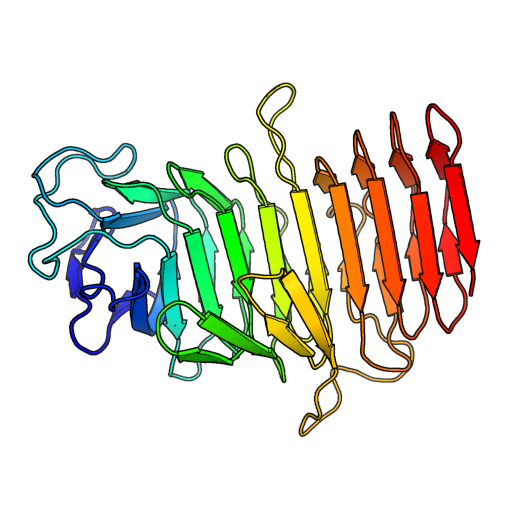6.979 1.00 22.78 61 GLY A O 1
ATOM 440 N N . ALA A 1 62 ? -2.431 9.554 17.063 1.00 24.26 62 ALA A N 1
ATOM 441 C CA . ALA A 1 62 ? -3.088 8.305 16.783 1.00 24.20 62 ALA A CA 1
ATOM 442 C C . ALA A 1 62 ? -2.657 7.648 15.489 1.00 24.35 62 ALA A C 1
ATOM 443 O O . ALA A 1 62 ? -2.414 8.300 14.461 1.00 24.88 62 ALA A O 1
ATOM 445 N N . LEU A 1 63 ? -2.540 6.328 15.540 1.00 23.58 63 LEU A N 1
ATOM 446 C CA . LEU A 1 63 ? -2.338 5.557 14.339 1.00 23.47 63 LEU A CA 1
ATOM 447 C C . LEU A 1 63 ? -2.878 4.165 14.529 1.00 23.33 63 LEU A C 1
ATOM 448 O O . LEU A 1 63 ? -3.033 3.698 15.647 1.00 22.16 63 LEU A O 1
ATOM 453 N N . THR A 1 64 ? -3.141 3.495 13.420 1.00 23.84 64 THR A N 1
ATOM 454 C CA . THR A 1 64 ? -3.642 2.134 13.464 1.00 24.50 64 THR A CA 1
ATOM 455 C C . THR A 1 64 ? -2.503 1.149 13.326 1.00 23.79 64 THR A C 1
ATOM 456 O O . THR A 1 64 ? -1.402 1.503 12.928 1.00 23.61 64 THR A O 1
ATOM 460 N N . LYS A 1 65 ? -2.769 -0.096 13.668 1.00 22.88 65 LYS A N 1
ATOM 461 C CA . LYS A 1 65 ? -1.777 -1.136 13.492 1.00 23.54 65 LYS A CA 1
ATOM 462 C C . LYS A 1 65 ? -1.274 -1.163 12.051 1.00 21.63 65 LYS A C 1
ATOM 463 O O . LYS A 1 65 ? -1.968 -0.750 11.119 1.00 21.76 65 LYS A O 1
ATOM 469 N N . ASN A 1 66 ? -0.058 -1.666 11.885 1.00 19.12 66 ASN A N 1
ATOM 470 C CA . ASN A 1 66 ? 0.567 -1.794 10.578 1.00 17.15 66 ASN A CA 1
ATOM 471 C C . ASN A 1 66 ? 0.008 -3.013 9.847 1.00 16.88 66 ASN A C 1
ATOM 472 O O . ASN A 1 66 ? 0.256 -4.152 10.258 1.00 16.58 66 ASN A O 1
ATOM 477 N N . PRO A 1 67 ? -0.716 -2.792 8.760 1.00 16.37 67 PRO A N 1
ATOM 478 C CA . PRO A 1 67 ? -1.393 -3.906 8.088 1.00 17.13 67 PRO A CA 1
ATOM 479 C C . PRO A 1 67 ? -0.455 -4.921 7.448 1.00 16.61 67 PRO A C 1
ATOM 480 O O . PRO A 1 67 ? -0.912 -6.026 7.144 1.00 16.32 67 PRO A O 1
ATOM 484 N N . ASN A 1 68 ? 0.825 -4.572 7.261 1.00 16.39 68 ASN A N 1
ATOM 485 C CA . ASN A 1 68 ? 1.797 -5.467 6.699 1.00 15.80 68 ASN A CA 1
ATOM 486 C C . ASN A 1 68 ? 2.251 -6.561 7.663 1.00 16.20 68 ASN A C 1
ATOM 487 O O . ASN A 1 68 ? 2.739 -7.597 7.215 1.00 16.68 68 ASN A O 1
ATOM 492 N N . LEU A 1 69 ? 2.156 -6.304 8.968 1.00 15.38 69 LEU A N 1
ATOM 493 C CA . LEU A 1 69 ? 2.785 -7.153 9.960 1.00 15.13 69 LEU A CA 1
ATOM 494 C C . LEU A 1 69 ? 1.992 -8.414 10.303 1.00 15.85 69 LEU A C 1
ATOM 495 O O . LEU A 1 69 ? 0.798 -8.335 10.578 1.00 16.26 69 LEU A O 1
ATOM 500 N N . THR A 1 70 ? 2.671 -9.555 10.237 1.00 15.62 70 THR A N 1
ATOM 501 C CA . THR A 1 70 ? 2.231 -10.792 10.874 1.00 16.51 70 THR A CA 1
ATOM 502 C C . THR A 1 70 ? 3.004 -11.044 12.183 1.00 17.57 70 THR A C 1
ATOM 503 O O . THR A 1 70 ? 2.619 -11.904 12.994 1.00 17.90 70 THR A O 1
ATOM 507 N N . ARG A 1 71 ? 4.106 -10.315 12.364 1.00 17.79 71 ARG A N 1
ATOM 508 C CA . ARG A 1 71 ? 4.875 -10.292 13.594 1.00 18.83 71 ARG A CA 1
ATOM 509 C C . ARG A 1 71 ? 5.632 -8.955 13.625 1.00 17.70 71 ARG A C 1
ATOM 510 O O . ARG A 1 71 ? 5.787 -8.293 12.618 1.00 16.77 71 ARG A O 1
ATOM 518 N N . GLN A 1 72 ? 6.118 -8.617 14.803 1.00 15.81 72 GLN A N 1
ATOM 519 C CA . GLN A 1 72 ? 6.877 -7.397 14.986 1.00 14.72 72 GLN A CA 1
ATOM 520 C C . GLN A 1 72 ? 8.346 -7.614 14.662 1.00 14.35 72 GLN A C 1
ATOM 521 O O . GLN A 1 72 ? 8.900 -8.682 14.893 1.00 13.73 72 GLN A O 1
ATOM 527 N N . ALA A 1 73 ? 8.977 -6.556 14.147 1.00 13.55 73 ALA A N 1
ATOM 528 C CA . ALA A 1 73 ? 10.393 -6.562 13.875 1.00 13.37 73 ALA A CA 1
ATOM 529 C C . ALA A 1 73 ? 11.258 -6.425 15.125 1.00 12.86 73 ALA A C 1
ATOM 530 O O . ALA A 1 73 ? 10.940 -5.675 16.028 1.00 13.37 73 ALA A O 1
ATOM 532 N N . SER A 1 74 ? 12.407 -7.076 15.110 1.00 13.56 74 SER A N 1
ATOM 533 C CA . SER A 1 74 ? 13.499 -6.748 16.040 1.00 14.16 74 SER A CA 1
ATOM 534 C C . SER A 1 74 ? 14.536 -5.754 15.480 1.00 13.31 74 SER A C 1
ATOM 535 O O . SER A 1 74 ? 15.231 -5.121 16.251 1.00 13.29 74 SER A O 1
ATOM 538 N N . ALA A 1 75 ? 14.589 -5.578 14.159 1.00 13.05 75 ALA A N 1
ATOM 539 C CA . ALA A 1 75 ? 15.493 -4.632 13.496 1.00 12.82 75 ALA A CA 1
ATOM 540 C C . ALA A 1 75 ? 14.740 -4.087 12.293 1.00 12.90 75 ALA A C 1
ATOM 541 O O . ALA A 1 75 ? 14.129 -4.834 11.555 1.00 12.88 75 ALA A O 1
ATOM 543 N N . ILE A 1 76 ? 14.783 -2.777 12.121 1.00 12.75 76 ILE A N 1
ATOM 544 C CA . ILE A 1 76 ? 14.129 -2.108 11.025 1.00 12.52 76 ILE A CA 1
ATOM 545 C C . ILE A 1 76 ? 15.243 -1.423 10.226 1.00 12.64 76 ILE A C 1
ATOM 546 O O . ILE A 1 76 ? 15.943 -0.553 10.731 1.00 12.18 76 ILE A O 1
ATOM 551 N N . LEU A 1 77 ? 15.422 -1.889 8.989 1.00 12.21 77 LEU A N 1
ATOM 552 C CA . LEU A 1 77 ? 16.351 -1.347 8.047 1.00 12.07 77 LEU A CA 1
ATOM 553 C C . LEU A 1 77 ? 15.601 -0.533 7.001 1.00 11.82 77 LEU A C 1
ATOM 554 O O . LEU A 1 77 ? 14.650 -1.032 6.387 1.00 12.02 77 LEU A O 1
ATOM 559 N N . ALA A 1 78 ? 16.029 0.700 6.813 1.00 11.90 78 ALA A N 1
ATOM 560 C CA . ALA A 1 78 ? 15.579 1.568 5.758 1.00 12.26 78 ALA A CA 1
ATOM 561 C C . ALA A 1 78 ? 16.779 1.758 4.852 1.00 12.82 78 ALA A C 1
ATOM 562 O O . ALA A 1 78 ? 17.776 2.331 5.286 1.00 13.89 78 ALA A O 1
ATOM 564 N N . GLU A 1 79 ? 16.694 1.266 3.621 1.00 12.01 79 GLU A N 1
ATOM 565 C CA . GLU A 1 79 ? 17.778 1.324 2.640 1.00 13.23 79 GLU A CA 1
ATOM 566 C C . GLU A 1 79 ? 17.350 2.153 1.454 1.00 13.73 79 GLU A C 1
ATOM 567 O O . GLU A 1 79 ? 16.311 1.877 0.874 1.00 14.15 79 GLU A O 1
ATOM 573 N N . VAL A 1 80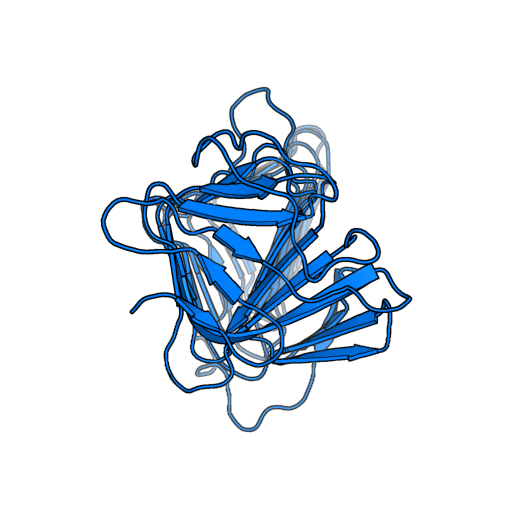 ? 18.122 3.163 1.100 1.00 13.64 80 VAL A N 1
ATOM 574 C CA . VAL A 1 80 ? 17.842 3.955 -0.087 1.00 14.37 80 VAL A CA 1
ATOM 575 C C . VAL A 1 80 ? 18.479 3.288 -1.301 1.00 15.66 80 VAL A C 1
ATOM 576 O O . VAL A 1 80 ? 19.679 3.016 -1.311 1.00 14.22 80 VAL A O 1
ATOM 580 N N . THR A 1 81 ? 17.665 3.078 -2.345 1.00 18.06 81 THR A N 1
ATOM 581 C CA . THR A 1 81 ? 18.107 2.380 -3.550 1.00 19.91 81 THR A CA 1
ATOM 582 C C . THR A 1 81 ? 18.452 3.282 -4.741 1.00 22.23 81 THR A C 1
ATOM 583 O O . THR A 1 81 ? 19.047 2.790 -5.697 1.00 25.18 81 THR A O 1
ATOM 587 N N . ASP A 1 82 ? 18.096 4.554 -4.707 1.00 22.48 82 ASP A N 1
ATOM 588 C CA . ASP A 1 82 ? 18.358 5.453 -5.849 1.00 23.53 82 ASP A CA 1
ATOM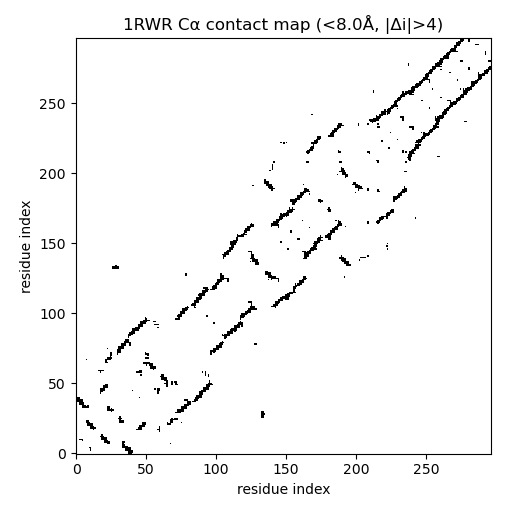 589 C C . ASP A 1 82 ? 19.597 6.299 -5.597 1.00 22.01 82 ASP A C 1
ATOM 590 O O . ASP A 1 82 ? 20.469 5.810 -4.912 1.00 20.24 82 ASP A O 1
ATOM 595 N N . THR A 1 83 ? 19.684 7.542 -6.121 1.00 22.02 83 THR A N 1
ATOM 596 C CA . THR A 1 83 ? 20.976 8.252 -6.153 1.00 21.15 83 THR A CA 1
ATOM 597 C C . THR A 1 83 ? 21.117 9.410 -5.180 1.00 20.66 83 THR A C 1
ATOM 598 O O . THR A 1 83 ? 22.209 9.985 -5.097 1.00 20.08 83 THR A O 1
ATOM 602 N N . SER A 1 84 ? 20.049 9.729 -4.442 1.00 19.48 84 SER A N 1
ATOM 603 C CA . SER A 1 84 ? 19.997 10.923 -3.602 1.00 19.81 84 SER A CA 1
ATOM 604 C C . SER A 1 84 ? 20.452 10.561 -2.189 1.00 17.80 84 SER A C 1
ATOM 605 O O . SER A 1 84 ? 20.152 9.468 -1.740 1.00 15.99 84 SER A O 1
ATOM 608 N N . PRO A 1 85 ? 21.174 11.464 -1.519 1.00 15.17 85 PRO A N 1
ATOM 609 C CA . PRO A 1 85 ? 21.493 11.286 -0.093 1.00 14.18 85 PRO A CA 1
ATOM 610 C C . PRO A 1 85 ? 20.261 11.475 0.799 1.00 13.74 85 PRO A C 1
ATOM 611 O O . PRO A 1 85 ? 19.178 11.882 0.289 1.00 13.42 85 PRO A O 1
ATOM 615 N N . SER A 1 86 ? 20.426 11.219 2.103 1.00 13.10 86 SER A N 1
ATOM 616 C CA . SER A 1 86 ? 19.361 11.369 3.093 1.00 12.74 86 SER A CA 1
ATOM 617 C C . SER A 1 86 ? 19.708 12.467 4.078 1.00 12.33 86 SER A C 1
ATOM 618 O O . SER A 1 86 ? 20.857 12.571 4.514 1.00 13.89 86 SER A O 1
ATOM 621 N N . ARG A 1 87 ? 18.722 13.251 4.460 1.00 12.24 87 ARG A N 1
ATOM 622 C CA . ARG A 1 87 ? 18.842 14.165 5.565 1.00 12.32 87 ARG A CA 1
ATOM 623 C C . ARG A 1 87 ? 17.956 13.624 6.691 1.00 11.80 87 ARG A C 1
ATOM 624 O O . ARG A 1 87 ? 16.822 13.204 6.441 1.00 13.28 87 ARG A O 1
ATOM 632 N N . LEU A 1 88 ? 18.471 13.660 7.922 1.00 12.23 88 LEU A N 1
ATOM 633 C CA . LEU A 1 88 ? 17.752 13.219 9.119 1.00 11.35 88 LEU A CA 1
ATOM 634 C C . LEU A 1 88 ? 17.776 14.281 10.197 1.00 11.32 88 LEU A C 1
ATOM 635 O O . LEU A 1 88 ? 18.848 14.646 10.721 1.00 12.80 88 LEU A O 1
ATOM 640 N N . ALA A 1 89 ? 16.588 14.725 10.568 1.00 12.07 89 ALA A N 1
ATOM 641 C CA . ALA A 1 89 ? 16.371 15.704 11.627 1.00 11.72 89 ALA A CA 1
ATOM 642 C C . ALA A 1 89 ? 15.080 15.370 12.322 1.00 12.45 89 ALA A C 1
ATOM 643 O O . ALA A 1 89 ? 14.096 15.051 11.650 1.00 13.59 89 ALA A O 1
ATOM 645 N N . GLY A 1 90 ? 15.085 15.494 13.647 1.00 12.80 90 GLY A N 1
ATOM 646 C CA . GLY A 1 90 ? 13.935 15.248 14.496 1.00 13.18 90 GLY A CA 1
ATOM 647 C C . GLY A 1 90 ? 14.053 13.911 15.189 1.00 12.96 90 GLY A C 1
ATOM 648 O O . GLY A 1 90 ? 15.154 13.379 15.324 1.00 13.11 90 GLY A O 1
ATOM 649 N N . THR A 1 91 ? 12.917 13.357 15.602 1.00 13.19 91 THR A N 1
ATOM 650 C CA . THR A 1 91 ? 12.881 12.134 16.399 1.00 12.00 91 THR A CA 1
ATOM 651 C C . THR A 1 91 ? 12.506 10.949 15.550 1.00 11.74 91 THR A C 1
ATOM 652 O O . THR A 1 91 ? 11.508 10.986 14.847 1.00 12.51 91 THR A O 1
ATOM 656 N N . LEU A 1 92 ? 13.299 9.893 15.626 1.00 11.20 92 LEU A N 1
ATOM 657 C CA . LEU A 1 92 ? 12.968 8.625 15.023 1.00 11.40 92 LEU A CA 1
ATOM 658 C C . LEU A 1 92 ? 12.250 7.813 16.101 1.00 11.71 92 LEU A C 1
ATOM 659 O O . LEU A 1 92 ? 12.899 7.298 17.000 1.00 12.43 92 LEU A O 1
ATOM 664 N N . GLU A 1 93 ? 10.926 7.721 15.987 1.00 12.05 93 GLU A N 1
ATOM 665 C CA . GLU A 1 93 ? 10.117 7.005 16.953 1.00 12.08 93 GLU A CA 1
ATOM 666 C C . GLU A 1 93 ? 9.699 5.650 16.384 1.00 12.31 93 GLU A C 1
ATOM 667 O O . GLU A 1 93 ? 9.288 5.541 15.251 1.00 14.48 93 GLU A O 1
ATOM 673 N N . VAL A 1 94 ? 9.818 4.623 17.217 1.00 12.94 94 VAL A N 1
ATOM 674 C CA . VAL A 1 94 ? 9.275 3.313 16.903 1.00 12.21 94 VAL A CA 1
ATOM 675 C C . VAL A 1 94 ? 7.999 3.151 17.704 1.00 13.24 94 VAL A C 1
ATOM 676 O O . VAL A 1 94 ? 8.015 3.219 18.937 1.00 13.91 94 VAL A O 1
ATOM 680 N N . TYR A 1 95 ? 6.890 3.007 16.992 1.00 13.32 95 TYR A N 1
ATOM 681 C CA . TYR A 1 95 ? 5.621 2.692 17.632 1.00 14.16 95 TYR A CA 1
ATOM 682 C C . TYR A 1 95 ? 5.514 1.162 17.702 1.00 13.94 95 TYR A C 1
ATOM 683 O O . TYR A 1 95 ? 5.630 0.459 16.712 1.00 15.44 95 TYR A O 1
ATOM 692 N N . GLY A 1 96 ? 5.160 0.696 18.893 1.00 14.97 96 GLY A N 1
ATOM 693 C CA . GLY A 1 96 ? 4.989 -0.739 19.132 1.00 14.61 96 GLY A CA 1
ATOM 694 C C . GLY A 1 96 ? 6.192 -1.330 19.854 1.00 14.15 96 GLY A C 1
ATOM 695 O O . GLY A 1 96 ? 6.704 -0.784 20.832 1.00 14.68 96 GLY A O 1
ATOM 696 N N . LYS A 1 97 ? 6.638 -2.482 19.387 1.00 14.90 97 LYS A N 1
ATOM 697 C CA . LYS A 1 97 ? 7.790 -3.145 19.988 1.00 15.30 97 LYS A CA 1
ATOM 698 C C . LYS A 1 97 ? 9.047 -2.364 19.626 1.00 14.62 97 LYS A C 1
ATOM 699 O O . LYS A 1 97 ? 9.257 -2.012 18.461 1.00 14.08 97 LYS A O 1
ATOM 705 N N . GLY A 1 98 ? 9.884 -2.110 20.619 1.00 14.14 98 GLY A N 1
ATOM 706 C CA . GLY A 1 98 ? 11.174 -1.502 20.358 1.00 14.49 98 GLY A CA 1
ATOM 707 C C . GLY A 1 98 ? 12.017 -2.353 19.423 1.00 14.10 98 GLY A C 1
ATOM 708 O O . GLY A 1 98 ? 12.019 -3.570 19.478 1.00 14.59 98 GLY A O 1
ATOM 709 N N . ALA A 1 99 ? 12.790 -1.694 18.580 1.00 12.83 99 ALA A N 1
ATOM 710 C CA . ALA A 1 99 ? 13.634 -2.397 17.607 1.00 12.88 99 ALA A CA 1
ATOM 711 C C . ALA A 1 99 ? 14.905 -1.613 17.313 1.00 12.49 99 ALA A C 1
ATOM 712 O O . ALA A 1 99 ? 14.975 -0.410 17.560 1.00 11.82 99 ALA A O 1
ATOM 714 N N . ASP A 1 100 ? 15.928 -2.301 16.823 1.00 12.43 100 ASP A N 1
ATOM 715 C CA . ASP A 1 100 ? 17.077 -1.637 16.222 1.00 12.84 100 ASP A CA 1
ATOM 716 C C . ASP A 1 100 ? 16.648 -0.874 14.964 1.00 12.38 100 ASP A C 1
ATOM 717 O O . ASP A 1 100 ? 15.756 -1.302 14.230 1.00 12.58 100 ASP A O 1
ATOM 722 N N . LEU A 1 101 ? 17.248 0.290 14.764 1.00 11.69 101 LEU A N 1
ATOM 723 C CA . LEU A 1 101 ? 17.065 1.080 13.557 1.00 11.37 101 LEU A CA 1
ATOM 724 C C . LEU A 1 101 ? 18.383 1.125 12.810 1.00 10.92 101 LEU A C 1
ATOM 725 O O . LEU A 1 101 ? 19.427 1.417 13.390 1.00 11.51 101 LEU A O 1
ATOM 730 N N . ILE A 1 102 ? 18.315 0.864 11.515 1.00 10.96 102 ILE A N 1
ATOM 731 C CA . ILE A 1 102 ? 19.456 0.987 10.609 1.00 11.68 102 ILE A CA 1
ATOM 732 C C . ILE A 1 102 ? 18.986 1.792 9.428 1.00 11.54 102 ILE A C 1
ATOM 733 O O . ILE A 1 102 ? 18.017 1.401 8.752 1.00 10.32 102 ILE A O 1
ATOM 738 N N . ILE A 1 103 ? 19.670 2.905 9.174 1.00 10.64 103 ILE A N 1
ATOM 739 C CA . ILE A 1 103 ? 19.411 3.763 8.023 1.00 10.83 103 ILE A CA 1
ATOM 740 C C . ILE A 1 103 ? 20.642 3.697 7.115 1.00 11.32 103 ILE A C 1
ATOM 741 O O . ILE A 1 103 ? 21.725 4.079 7.494 1.00 11.96 103 ILE A O 1
ATOM 746 N N . ALA A 1 104 ? 20.465 3.185 5.912 1.00 12.44 104 ALA A N 1
ATOM 747 C CA . ALA A 1 104 ? 21.561 2.941 4.964 1.00 11.35 104 ALA A CA 1
ATOM 748 C C . ALA A 1 104 ? 21.346 3.692 3.670 1.00 11.60 104 ALA A C 1
ATOM 749 O O . ALA A 1 104 ? 20.354 3.478 2.954 1.00 12.72 104 ALA A O 1
ATOM 751 N N . ASN A 1 105 ? 22.287 4.564 3.327 1.00 11.93 105 ASN A N 1
ATOM 752 C CA . ASN A 1 105 ? 22.221 5.278 2.073 1.00 12.09 105 ASN A CA 1
ATOM 753 C C . ASN A 1 105 ? 23.671 5.497 1.554 1.00 12.51 105 ASN A C 1
ATOM 754 O O . ASN A 1 105 ? 24.387 6.360 2.051 1.00 12.12 105 ASN A O 1
ATOM 759 N N . PRO A 1 106 ? 24.114 4.700 0.594 1.00 12.85 106 PRO A N 1
ATOM 760 C CA . PRO A 1 106 ? 25.465 4.855 0.052 1.00 13.83 106 PRO A CA 1
ATOM 761 C C . PRO A 1 106 ? 25.777 6.229 -0.530 1.00 13.93 106 PRO A C 1
ATOM 762 O O . PRO A 1 106 ? 26.940 6.565 -0.634 1.00 14.13 106 PRO A O 1
ATOM 766 N N . ASN A 1 107 ? 24.765 6.999 -0.861 1.00 13.94 107 ASN A N 1
ATOM 767 C CA . ASN A 1 107 ? 24.971 8.342 -1.405 1.00 13.82 107 ASN A CA 1
ATOM 768 C C . ASN A 1 107 ? 25.356 9.375 -0.376 1.00 14.56 107 ASN A C 1
ATOM 769 O O . ASN A 1 107 ? 25.841 10.454 -0.720 1.00 16.54 107 ASN A O 1
ATOM 774 N N . GLY A 1 108 ? 25.133 9.057 0.902 1.00 14.04 108 GLY A N 1
ATOM 775 C CA . GLY A 1 108 ? 25.442 9.965 1.980 1.00 13.23 108 GLY A CA 1
ATOM 776 C C . GLY A 1 108 ? 24.278 10.212 2.915 1.00 12.76 108 GLY A C 1
ATOM 777 O O . GLY A 1 108 ? 23.111 10.045 2.549 1.00 12.37 108 GLY A O 1
ATOM 778 N N . ILE A 1 109 ? 24.617 10.606 4.140 1.00 12.86 109 ILE A N 1
ATOM 779 C CA . ILE A 1 109 ? 23.614 11.026 5.114 1.00 13.50 109 ILE A CA 1
ATOM 780 C C . ILE A 1 109 ? 24.088 12.268 5.842 1.00 13.80 109 ILE A C 1
ATOM 781 O O . ILE A 1 109 ? 25.240 12.316 6.298 1.00 14.77 109 ILE A O 1
ATOM 786 N N . SER A 1 110 ? 23.207 13.261 5.958 1.00 13.16 110 SER A N 1
ATOM 787 C CA . SER A 1 110 ? 23.483 14.400 6.816 1.00 14.11 110 SER A CA 1
ATOM 788 C C . SER A 1 110 ? 22.478 14.380 7.975 1.00 13.63 110 SER A C 1
ATOM 789 O O . SER A 1 110 ? 21.300 14.017 7.786 1.00 12.98 110 SER A O 1
ATOM 792 N N . VAL A 1 111 ? 22.968 14.738 9.162 1.00 12.47 111 VAL A N 1
ATOM 793 C CA . VAL A 1 111 ? 22.230 14.609 10.389 1.00 12.49 111 VAL A CA 1
ATOM 794 C C . VAL A 1 111 ? 22.227 15.939 11.134 1.00 12.73 111 VAL A C 1
ATOM 795 O O . VAL A 1 111 ? 23.265 16.509 11.351 1.00 13.77 111 VAL A O 1
ATOM 799 N N . ASN A 1 112 ? 21.053 16.409 11.537 1.00 13.00 112 ASN A N 1
ATOM 800 C CA . ASN A 1 112 ? 20.969 17.679 12.275 1.00 14.67 112 ASN A CA 1
ATOM 801 C C . ASN A 1 112 ? 19.889 17.656 13.344 1.00 13.92 112 ASN A C 1
ATOM 802 O O . ASN A 1 112 ? 18.712 17.764 13.049 1.00 15.53 112 ASN A O 1
ATOM 807 N N . GLY A 1 113 ? 20.286 17.503 14.593 1.00 13.05 113 GLY A N 1
ATOM 808 C CA . GLY A 1 113 ? 19.337 17.500 15.694 1.00 12.70 113 GLY A CA 1
ATOM 809 C C . GLY A 1 113 ? 18.470 16.237 15.696 1.00 13.31 113 GLY A C 1
ATOM 810 O O . GLY A 1 113 ? 17.224 16.301 15.654 1.00 14.37 113 GLY A O 1
ATOM 811 N N . LEU A 1 114 ? 19.129 15.102 15.758 1.00 12.55 114 LEU A N 1
ATOM 812 C CA . LEU A 1 114 ? 18.483 13.795 15.663 1.00 12.37 114 LEU A CA 1
ATOM 813 C C . LEU A 1 114 ? 18.327 13.178 17.045 1.00 12.87 114 LEU A C 1
ATOM 814 O O . LEU A 1 114 ? 19.238 13.231 17.846 1.00 14.32 114 LEU A O 1
ATOM 819 N N . SER A 1 115 ? 17.179 12.567 17.309 1.00 13.30 115 SER A N 1
ATOM 820 C CA . SER A 1 115 ? 16.994 11.800 18.550 1.00 13.76 115 SER A CA 1
ATOM 821 C C . SER A 1 115 ? 16.165 10.557 18.219 1.00 13.48 115 SER A C 1
ATOM 822 O O . SER A 1 115 ? 15.773 10.332 17.049 1.00 12.65 115 SER A O 1
ATOM 825 N N . THR A 1 116 ? 15.881 9.749 19.233 1.00 13.55 116 THR A N 1
ATOM 826 C CA . THR A 1 116 ? 15.065 8.548 19.035 1.00 12.94 116 THR A CA 1
ATOM 827 C C . THR A 1 116 ? 14.117 8.330 20.213 1.00 13.19 116 THR A C 1
ATOM 828 O O . THR A 1 116 ? 14.353 8.847 21.314 1.00 13.06 116 THR A O 1
ATOM 832 N N . LEU A 1 117 ? 13.092 7.517 19.975 1.00 13.39 117 LEU A N 1
ATOM 833 C CA . LEU A 1 117 ? 12.180 7.076 21.006 1.00 13.75 117 LEU A CA 1
ATOM 834 C C . LEU A 1 117 ? 11.829 5.628 20.701 1.00 13.29 117 LEU A C 1
ATOM 835 O O . LEU A 1 117 ? 11.332 5.321 19.622 1.00 13.15 117 LEU A O 1
ATOM 840 N N . ASN A 1 118 ? 12.052 4.753 21.673 1.00 12.97 118 ASN A N 1
ATOM 841 C CA . ASN A 1 118 ? 11.701 3.344 21.569 1.00 12.97 118 ASN A CA 1
ATOM 842 C C . ASN A 1 118 ? 12.488 2.618 20.493 1.00 13.29 118 ASN A C 1
ATOM 843 O O . ASN A 1 118 ? 12.051 1.631 19.987 1.00 13.70 118 ASN A O 1
ATOM 848 N N . ALA A 1 119 ? 13.679 3.130 20.165 1.00 13.11 119 ALA A N 1
ATOM 849 C CA . ALA A 1 119 ? 14.659 2.402 19.375 1.00 12.86 119 ALA A CA 1
ATOM 850 C C . ALA A 1 119 ? 15.670 1.781 20.338 1.00 12.55 119 ALA A C 1
ATOM 851 O O . ALA A 1 119 ? 16.163 2.437 21.260 1.00 12.48 119 ALA A O 1
ATOM 853 N N . SER A 1 120 ? 15.969 0.502 20.147 1.00 12.08 120 SER A N 1
ATOM 854 C CA . SER A 1 120 ? 16.939 -0.170 20.975 1.00 12.70 120 SER A CA 1
ATOM 855 C C . SER A 1 120 ? 18.335 0.375 20.779 1.00 11.88 120 SER A C 1
ATOM 856 O O . SER A 1 120 ? 19.101 0.488 21.720 1.00 10.16 120 SER A O 1
ATOM 859 N N . ASN A 1 121 ? 18.666 0.590 19.513 1.00 11.70 121 ASN A N 1
ATOM 860 C CA . ASN A 1 121 ? 19.998 1.005 19.039 1.00 12.07 121 ASN A CA 1
ATOM 861 C C . ASN A 1 121 ? 19.793 1.689 17.697 1.00 12.13 121 ASN A C 1
ATOM 862 O O . ASN A 1 121 ? 18.758 1.488 17.041 1.00 12.46 121 ASN A O 1
ATOM 867 N N . LEU A 1 122 ? 20.767 2.474 17.260 1.00 11.16 122 LEU A N 1
ATOM 868 C CA . LEU A 1 122 ? 20.691 3.190 15.981 1.00 9.36 122 LEU A CA 1
ATOM 869 C C . LEU A 1 122 ? 21.998 3.113 15.237 1.00 9.39 122 LEU A C 1
ATOM 870 O O . LEU A 1 122 ? 23.042 3.440 15.806 1.00 10.28 122 LEU A O 1
ATOM 875 N N . THR A 1 123 ? 21.948 2.693 13.971 1.00 9.20 123 THR A N 1
ATOM 876 C CA . THR A 1 123 ? 23.087 2.697 13.060 1.00 9.52 123 THR A CA 1
ATOM 877 C C . THR A 1 123 ? 22.773 3.554 11.837 1.00 9.92 123 THR A C 1
ATOM 878 O O . THR A 1 123 ? 21.713 3.371 11.192 1.00 10.18 123 THR A O 1
ATOM 882 N N . LEU A 1 124 ? 23.676 4.493 11.527 1.00 10.57 124 LEU A N 1
ATOM 883 C CA . LEU A 1 124 ? 23.614 5.315 10.327 1.00 9.69 124 LEU A CA 1
ATOM 884 C C . LEU A 1 124 ? 24.767 4.902 9.456 1.00 10.03 124 LEU A C 1
ATOM 885 O O . LEU A 1 124 ? 25.919 4.906 9.904 1.00 10.81 124 LEU A O 1
ATOM 890 N N . THR A 1 125 ? 24.481 4.509 8.224 1.00 10.33 125 THR A N 1
ATOM 891 C CA . THR A 1 125 ? 25.518 3.919 7.393 1.00 10.23 125 THR A CA 1
ATOM 892 C C . THR A 1 125 ? 25.403 4.339 5.932 1.00 10.86 125 THR A C 1
ATOM 893 O O . THR A 1 125 ? 24.310 4.575 5.417 1.00 9.87 125 THR A O 1
ATOM 897 N N . THR A 1 126 ? 26.545 4.444 5.260 1.00 10.46 126 THR A N 1
ATOM 898 C CA . THR A 1 126 ? 26.537 4.503 3.796 1.00 11.62 126 THR A CA 1
ATOM 899 C C . THR A 1 126 ? 26.874 3.153 3.185 1.00 12.24 126 THR A C 1
ATOM 900 O O . THR A 1 126 ? 27.076 3.067 1.974 1.00 12.20 126 THR A O 1
ATOM 904 N N . GLY A 1 127 ? 26.898 2.102 3.992 1.00 12.71 127 GLY A N 1
ATOM 905 C CA . GLY A 1 127 ? 27.045 0.744 3.466 1.00 12.21 127 GLY A CA 1
ATOM 906 C C . GLY A 1 127 ? 25.826 0.210 2.743 1.00 13.47 127 GLY A C 1
ATOM 907 O O . GLY A 1 127 ? 24.674 0.547 3.082 1.00 14.55 127 GLY A O 1
ATOM 908 N N . ARG A 1 128 ? 26.069 -0.619 1.723 1.00 13.63 128 ARG A N 1
ATOM 909 C CA . ARG A 1 128 ? 25.016 -1.361 1.087 1.00 14.66 128 ARG A CA 1
ATOM 910 C C . ARG A 1 128 ? 24.715 -2.619 1.920 1.00 14.98 128 ARG A C 1
ATOM 911 O O . ARG A 1 128 ? 25.608 -3.421 2.158 1.00 15.00 128 ARG A O 1
ATOM 919 N N . PRO A 1 129 ? 23.470 -2.795 2.356 1.00 15.21 129 PRO A N 1
ATOM 920 C CA . PRO A 1 129 ? 23.148 -3.947 3.210 1.00 15.46 129 PRO A CA 1
ATOM 921 C C . PRO A 1 129 ? 23.050 -5.242 2.448 1.00 16.51 129 PRO A C 1
ATOM 922 O O . PRO A 1 129 ? 22.512 -5.243 1.354 1.00 17.78 129 PRO A O 1
ATOM 926 N N . SER A 1 130 ? 23.574 -6.297 3.035 1.00 17.89 130 SER A N 1
ATOM 927 C CA . SER A 1 130 ? 23.262 -7.669 2.630 1.00 19.48 130 SER A CA 1
ATOM 928 C C . SER A 1 130 ? 22.552 -8.314 3.802 1.00 18.25 130 SER A C 1
ATOM 929 O O . SER A 1 130 ? 23.139 -8.427 4.880 1.00 18.05 130 SER A O 1
ATOM 932 N N . VAL A 1 131 ? 21.316 -8.755 3.602 1.00 17.72 131 VAL A N 1
ATOM 933 C CA . VAL A 1 131 ? 20.493 -9.323 4.664 1.00 17.26 131 VAL A CA 1
ATOM 934 C C . VAL A 1 131 ? 20.218 -10.821 4.383 1.00 18.04 131 VAL A C 1
ATOM 935 O O . VAL A 1 131 ? 19.691 -11.168 3.330 1.00 18.61 131 VAL A O 1
ATOM 939 N N . ASN A 1 132 ? 20.579 -11.665 5.341 1.00 17.55 132 ASN A N 1
ATOM 940 C CA . ASN A 1 132 ? 20.366 -13.112 5.296 1.00 18.02 132 ASN A CA 1
ATOM 941 C C . ASN A 1 132 ? 19.703 -13.490 6.599 1.00 16.23 132 ASN A C 1
ATOM 942 O O . ASN A 1 132 ? 20.363 -13.757 7.582 1.00 16.90 132 ASN A O 1
ATOM 947 N N . GLY A 1 133 ? 18.377 -13.506 6.600 1.00 16.48 133 GLY A N 1
ATOM 948 C CA . GLY A 1 133 ? 17.612 -13.709 7.810 1.00 16.75 133 GLY A CA 1
ATOM 949 C C . GLY A 1 133 ? 17.955 -12.655 8.814 1.00 17.43 133 GLY A C 1
ATOM 950 O O . GLY A 1 133 ? 17.893 -11.460 8.493 1.00 15.63 133 GLY A O 1
ATOM 951 N N . GLY A 1 134 ? 18.393 -13.101 9.989 1.00 18.80 134 GLY A N 1
ATOM 952 C CA . GLY A 1 134 ? 18.747 -12.185 11.069 1.00 20.88 134 GLY A CA 1
ATOM 953 C C . GLY A 1 134 ? 20.082 -11.477 10.904 1.00 21.64 134 GLY A C 1
ATOM 954 O O . GLY A 1 134 ? 20.379 -10.511 11.640 1.00 23.64 134 GLY A O 1
ATOM 955 N N . ARG A 1 135 ? 20.902 -11.931 9.962 1.00 22.16 135 ARG A N 1
ATOM 956 C CA . ARG A 1 135 ? 22.264 -11.404 9.814 1.00 23.04 135 ARG A CA 1
ATOM 957 C C . ARG A 1 135 ? 22.279 -10.271 8.794 1.00 20.96 135 ARG A C 1
ATOM 958 O O . ARG A 1 135 ? 21.868 -10.444 7.665 1.00 20.03 135 ARG A O 1
ATOM 966 N N . ILE A 1 136 ? 22.777 -9.112 9.213 1.00 18.83 136 ILE A N 1
ATOM 967 C CA . ILE A 1 136 ? 22.867 -7.942 8.363 1.00 17.72 136 ILE A CA 1
ATOM 968 C C . ILE A 1 136 ? 24.334 -7.551 8.239 1.00 16.81 136 ILE A C 1
ATOM 969 O O . ILE A 1 136 ? 24.988 -7.261 9.234 1.00 17.37 136 ILE A O 1
ATOM 974 N N . GLY A 1 137 ? 24.868 -7.564 7.028 1.00 16.30 137 GLY A N 1
ATOM 975 C CA . GLY A 1 137 ? 26.203 -7.043 6.756 1.00 15.84 137 GLY A CA 1
ATOM 976 C C . GLY A 1 137 ? 26.071 -5.747 5.998 1.00 15.73 137 GLY A C 1
ATOM 977 O O . GLY A 1 137 ? 25.141 -5.563 5.207 1.00 17.80 137 GLY A O 1
ATOM 978 N N . LEU A 1 138 ? 26.968 -4.816 6.276 1.00 15.04 138 LEU A N 1
ATOM 979 C CA . LEU A 1 138 ? 26.942 -3.509 5.644 1.00 14.25 138 LEU A CA 1
ATOM 980 C C . LEU A 1 138 ? 28.238 -3.344 4.900 1.00 14.98 138 LEU A C 1
ATOM 981 O O . LEU A 1 138 ? 29.291 -3.269 5.528 1.00 16.13 138 LEU A O 1
ATOM 986 N N . ASP A 1 139 ? 28.191 -3.263 3.582 1.00 15.30 139 ASP A N 1
ATOM 987 C CA . ASP A 1 139 ? 29.416 -3.158 2.795 1.00 14.44 139 ASP A CA 1
ATOM 988 C C . ASP A 1 139 ? 29.615 -1.710 2.415 1.00 14.48 139 ASP A C 1
ATOM 989 O O . ASP A 1 139 ? 28.977 -1.185 1.510 1.00 13.30 139 ASP A O 1
ATOM 994 N N . VAL A 1 140 ? 30.523 -1.099 3.137 1.00 14.31 140 VAL A N 1
ATOM 995 C CA . VAL A 1 140 ? 30.860 0.297 2.915 1.00 14.53 140 VAL A CA 1
ATOM 996 C C . VAL A 1 140 ? 31.946 0.430 1.864 1.00 15.11 140 VAL A C 1
ATOM 997 O O . VAL A 1 140 ? 33.087 0.021 2.087 1.00 14.45 140 VAL A O 1
ATOM 1001 N N . GLN A 1 141 ? 31.599 1.037 0.741 1.00 14.94 141 GLN A N 1
ATOM 1002 C CA . GLN A 1 141 ? 32.568 1.358 -0.297 1.00 17.04 141 GLN A CA 1
ATOM 1003 C C . GLN A 1 141 ? 32.580 2.830 -0.666 1.00 15.82 141 GLN A C 1
ATOM 1004 O O . GLN A 1 141 ? 33.510 3.276 -1.319 1.00 15.38 141 GLN A O 1
ATOM 1010 N N . GLN A 1 142 ? 31.560 3.573 -0.268 1.00 15.41 142 GLN A N 1
ATOM 1011 C CA . GLN A 1 142 ? 31.479 4.992 -0.578 1.00 14.26 142 GLN A CA 1
ATOM 1012 C C . GLN A 1 142 ? 30.588 5.694 0.409 1.00 13.72 142 GLN A C 1
ATOM 1013 O O . GLN A 1 142 ? 29.918 5.041 1.180 1.00 13.70 142 GLN A O 1
ATOM 1019 N N . GLY A 1 143 ? 30.601 7.031 0.368 1.00 13.27 143 GLY A N 1
ATOM 1020 C CA . GLY A 1 143 ? 29.631 7.846 1.085 1.00 12.88 143 GLY A CA 1
ATOM 1021 C C . GLY A 1 143 ? 30.171 8.472 2.330 1.00 12.47 143 GLY A C 1
ATOM 1022 O O . GLY A 1 143 ? 30.984 7.883 3.035 1.00 12.57 143 GLY A O 1
ATOM 1023 N N . THR A 1 144 ? 29.647 9.648 2.642 1.00 12.85 144 THR A N 1
ATOM 1024 C CA . THR A 1 144 ? 29.973 10.391 3.867 1.00 12.97 144 THR A CA 1
ATOM 1025 C C . THR A 1 144 ? 28.744 10.517 4.774 1.00 12.40 144 THR A C 1
ATOM 1026 O O . THR A 1 144 ? 27.638 10.757 4.287 1.00 11.79 144 THR A O 1
ATOM 1030 N N . VAL A 1 145 ? 28.933 10.416 6.085 1.00 12.31 145 VAL A N 1
ATOM 1031 C CA . VAL A 1 145 ? 27.923 10.841 7.054 1.00 11.67 145 VAL A CA 1
ATOM 1032 C C . VAL A 1 145 ? 28.458 12.099 7.688 1.00 11.51 145 VAL A C 1
ATOM 1033 O O . VAL A 1 145 ? 29.590 12.126 8.154 1.00 12.07 145 VAL A O 1
ATOM 1037 N N . THR A 1 146 ? 27.664 13.149 7.666 1.00 11.16 146 THR A N 1
ATOM 1038 C CA . THR A 1 146 ? 27.989 14.405 8.319 1.00 11.92 146 THR A CA 1
ATOM 1039 C C . THR A 1 146 ? 27.028 14.682 9.467 1.00 11.82 146 THR A C 1
ATOM 1040 O O . THR A 1 146 ? 25.811 14.701 9.281 1.00 11.09 146 THR A O 1
ATOM 1044 N N . ILE A 1 147 ? 27.576 14.845 10.666 1.00 11.97 147 ILE A N 1
ATOM 1045 C CA . ILE A 1 147 ? 26.806 15.275 11.794 1.00 13.02 147 ILE A CA 1
ATOM 1046 C C . ILE A 1 147 ? 26.963 16.799 11.832 1.00 12.78 147 ILE A C 1
ATOM 1047 O O . ILE A 1 147 ? 28.048 17.294 12.059 1.00 12.77 147 ILE A O 1
ATOM 1052 N N . GLU A 1 148 ? 25.883 17.493 11.545 1.00 13.44 148 GLU A N 1
ATOM 1053 C CA . GLU A 1 148 ? 25.834 18.951 11.557 1.00 13.77 148 GLU A CA 1
ATOM 1054 C C . GLU A 1 148 ? 25.700 19.500 12.961 1.00 13.40 148 GLU A C 1
ATOM 1055 O O . GLU A 1 148 ? 25.561 18.770 13.940 1.00 12.82 148 GLU A O 1
ATOM 1061 N N . ARG A 1 149 ? 25.700 20.820 13.073 1.00 13.85 149 ARG A N 1
ATOM 1062 C CA . ARG A 1 149 ? 25.754 21.480 14.377 1.00 15.35 149 ARG A CA 1
ATOM 1063 C C . ARG A 1 149 ? 24.673 21.107 15.397 1.00 14.36 149 ARG A C 1
ATOM 1064 O O . ARG A 1 149 ? 24.919 21.199 16.589 1.00 15.34 149 ARG A O 1
ATOM 1072 N N . GLY A 1 150 ? 23.478 20.714 14.931 1.00 13.69 150 GLY A N 1
ATOM 1073 C CA . GLY A 1 150 ? 22.369 20.281 15.785 1.00 13.72 150 GLY A CA 1
ATOM 1074 C C . GLY A 1 150 ? 22.629 18.988 16.546 1.00 13.70 150 GLY A C 1
ATOM 1075 O O . GLY A 1 150 ? 22.044 18.739 17.625 1.00 14.46 150 GLY A O 1
ATOM 1076 N N . GLY A 1 151 ? 23.480 18.135 15.971 1.00 12.74 151 GLY A N 1
ATOM 1077 C CA . GLY A 1 151 ? 24.039 17.025 16.703 1.00 12.41 151 GLY A CA 1
ATOM 1078 C C . GLY A 1 151 ? 23.086 15.857 16.786 1.00 12.03 151 GLY A C 1
ATOM 1079 O O . GLY A 1 151 ? 22.054 15.792 16.077 1.00 11.28 151 GLY A O 1
ATOM 1080 N N . VAL A 1 152 ? 23.461 14.932 17.651 1.00 11.49 152 VAL A N 1
ATOM 1081 C CA . VAL A 1 152 ? 22.697 13.722 17.912 1.00 11.49 152 VAL A CA 1
ATOM 1082 C C . VAL A 1 152 ? 22.527 13.559 19.405 1.00 11.64 152 VAL A C 1
ATOM 1083 O O . VAL A 1 152 ? 23.501 13.574 20.192 1.00 12.92 152 VAL A O 1
ATOM 1087 N N . ASN A 1 153 ? 21.281 13.369 19.793 1.00 12.10 153 ASN A N 1
ATOM 1088 C CA . ASN A 1 153 ? 20.910 12.935 21.140 1.00 12.23 153 ASN A CA 1
ATOM 1089 C C . ASN A 1 153 ? 20.679 11.420 21.122 1.00 11.95 153 ASN A C 1
ATOM 1090 O O . ASN A 1 153 ? 19.655 10.963 20.654 1.00 12.50 153 ASN A O 1
ATOM 1095 N N . ALA A 1 154 ? 21.607 10.681 21.697 1.00 11.91 154 ALA A N 1
ATOM 1096 C CA . ALA A 1 154 ? 21.591 9.215 21.710 1.00 11.42 154 ALA A CA 1
ATOM 1097 C C . ALA A 1 154 ? 20.919 8.583 22.952 1.00 12.70 154 ALA A C 1
ATOM 1098 O O . ALA A 1 154 ? 20.956 7.361 23.126 1.00 12.80 154 ALA A O 1
ATOM 1100 N N . THR A 1 155 ? 20.316 9.426 23.791 1.00 13.23 155 THR A N 1
ATOM 1101 C CA . THR A 1 155 ? 19.720 8.997 25.034 1.00 14.29 155 THR A CA 1
ATOM 1102 C C . THR A 1 155 ? 18.751 7.856 24.753 1.00 15.07 155 THR A C 1
ATOM 1103 O O . THR A 1 155 ? 17.892 7.981 23.874 1.00 15.34 155 THR A O 1
ATOM 1107 N N . GLY A 1 156 ? 18.880 6.768 25.509 1.00 15.72 156 GLY A N 1
ATOM 1108 C CA . GLY A 1 156 ? 17.933 5.659 25.374 1.00 15.61 156 GLY A CA 1
ATOM 1109 C C . GLY A 1 156 ? 18.377 4.528 24.465 1.00 15.22 156 GLY A C 1
ATOM 1110 O O . GLY A 1 156 ? 17.728 3.478 24.408 1.00 16.19 156 GLY A O 1
ATOM 1111 N N . LEU A 1 157 ? 19.451 4.755 23.719 1.00 14.10 157 LEU A N 1
ATOM 1112 C CA . LEU A 1 157 ? 20.038 3.730 22.844 1.00 13.09 157 LEU A CA 1
ATOM 1113 C C . LEU A 1 157 ? 21.106 2.948 23.573 1.00 13.31 157 LEU A C 1
ATOM 1114 O O . LEU A 1 157 ? 21.859 3.480 24.425 1.00 13.66 157 LEU A O 1
ATOM 1119 N N . GLY A 1 158 ? 21.260 1.682 23.225 1.00 12.75 158 GLY A N 1
ATOM 1120 C CA . GLY A 1 158 ? 22.409 0.966 23.700 1.00 12.47 158 GLY A CA 1
ATOM 1121 C C . GLY A 1 158 ? 23.689 1.448 23.033 1.00 12.18 158 GLY A C 1
ATOM 1122 O O . GLY A 1 158 ? 24.712 1.680 23.695 1.00 11.77 158 GLY A O 1
ATOM 1123 N N . TYR A 1 159 ? 23.642 1.590 21.715 1.00 12.14 159 TYR A N 1
ATOM 1124 C CA . TYR A 1 159 ? 24.719 2.244 20.954 1.00 12.18 159 TYR A CA 1
ATOM 1125 C C . TYR A 1 159 ? 24.146 3.065 19.825 1.00 11.52 159 TYR A C 1
ATOM 1126 O O . TYR A 1 159 ? 23.008 2.834 19.346 1.00 11.26 159 TYR A O 1
ATOM 1135 N N . PHE A 1 160 ? 24.978 4.014 19.392 1.00 10.88 160 PHE A N 1
ATOM 1136 C CA . PHE A 1 160 ? 24.788 4.819 18.212 1.00 9.87 160 PHE A CA 1
ATOM 1137 C C . PHE A 1 160 ? 26.038 4.606 17.397 1.00 10.27 160 PHE A C 1
ATOM 1138 O O . PHE A 1 160 ? 27.143 4.990 17.830 1.00 10.39 160 PHE A O 1
ATOM 1146 N N . ASP A 1 161 ? 25.881 4.017 16.214 1.00 10.34 161 ASP A N 1
ATOM 1147 C CA . ASP A 1 161 ? 26.995 3.684 15.326 1.00 10.63 161 ASP A CA 1
ATOM 1148 C C . ASP A 1 161 ? 26.828 4.456 14.044 1.00 11.26 161 ASP A C 1
ATOM 1149 O O . ASP A 1 161 ? 25.701 4.549 13.476 1.00 11.65 161 ASP A O 1
ATOM 1154 N N . VAL A 1 162 ? 27.943 5.010 13.593 1.00 10.89 162 VAL A N 1
ATOM 1155 C CA . VAL A 1 162 ? 28.039 5.715 12.311 1.00 11.01 162 VAL A CA 1
ATOM 1156 C C . VAL A 1 162 ? 29.113 4.986 11.509 1.00 11.45 162 VAL A C 1
ATOM 1157 O O . VAL A 1 162 ? 30.274 4.917 11.935 1.00 11.88 162 VAL A O 1
ATOM 1161 N N . VAL A 1 163 ? 28.711 4.401 10.376 1.00 10.48 163 VAL A N 1
ATOM 1162 C CA . VAL A 1 163 ? 29.567 3.494 9.605 1.00 11.68 163 VAL A CA 1
ATOM 1163 C C . VAL A 1 163 ? 29.564 3.926 8.135 1.00 10.93 163 VAL A C 1
ATOM 1164 O O . VAL A 1 163 ? 28.562 3.802 7.445 1.00 11.22 163 VAL A O 1
ATOM 1168 N N . ALA A 1 164 ? 30.650 4.516 7.668 1.00 11.85 164 ALA A N 1
ATOM 1169 C CA . ALA A 1 164 ? 30.641 5.213 6.369 1.00 11.74 164 ALA A CA 1
ATOM 1170 C C . ALA A 1 164 ? 32.038 5.242 5.806 1.00 11.27 164 ALA A C 1
ATOM 1171 O O . ALA A 1 164 ? 33.009 4.877 6.499 1.00 10.43 164 ALA A O 1
ATOM 1173 N N . ARG A 1 165 ? 32.180 5.668 4.549 1.00 10.98 165 ARG A N 1
ATOM 1174 C CA . ARG A 1 165 ? 33.511 5.734 3.989 1.00 11.72 165 ARG A CA 1
ATOM 1175 C C . ARG A 1 165 ? 34.281 6.859 4.651 1.00 11.62 165 ARG A C 1
ATOM 1176 O O . ARG A 1 165 ? 35.432 6.685 5.007 1.00 11.12 165 ARG A O 1
ATOM 1184 N N . LEU A 1 166 ? 33.624 7.997 4.767 1.00 11.48 166 LEU A N 1
ATOM 1185 C CA . LEU A 1 166 ? 34.137 9.165 5.482 1.00 11.40 166 LEU A CA 1
ATOM 1186 C C . LEU A 1 166 ? 33.109 9.664 6.483 1.00 12.03 166 LEU A C 1
ATOM 1187 O O . LEU A 1 166 ? 31.902 9.553 6.276 1.00 11.32 166 LEU A O 1
ATOM 1192 N N . VAL A 1 167 ? 33.584 10.294 7.543 1.00 11.81 167 VAL A N 1
ATOM 1193 C CA . VAL A 1 167 ? 32.683 10.830 8.561 1.00 11.54 167 VAL A CA 1
ATOM 1194 C C . VAL A 1 167 ? 33.161 12.218 8.971 1.00 11.96 167 VAL A C 1
ATOM 1195 O O . VAL A 1 167 ? 34.343 12.410 9.233 1.00 11.91 167 VAL A O 1
ATOM 1199 N N . LYS A 1 168 ? 32.238 13.172 8.995 1.00 12.96 168 LYS A N 1
ATOM 1200 C CA . LYS A 1 168 ? 32.518 14.542 9.455 1.00 14.06 168 LYS A CA 1
ATOM 1201 C C . LYS A 1 168 ? 31.664 14.801 10.698 1.00 12.84 168 LYS A C 1
ATOM 1202 O O . LYS A 1 168 ? 30.449 14.573 10.671 1.00 12.85 168 LYS A O 1
ATOM 1208 N N . LEU A 1 169 ? 32.312 15.244 11.776 1.00 12.89 169 LEU A N 1
ATOM 1209 C CA . LEU A 1 169 ? 31.657 15.480 13.055 1.00 12.27 169 LEU A CA 1
ATOM 1210 C C . LEU A 1 169 ? 31.717 16.963 13.375 1.00 12.62 169 LEU A C 1
ATOM 1211 O O . LEU A 1 169 ? 32.742 17.454 13.861 1.00 12.66 169 LEU A O 1
ATOM 1216 N N . GLN A 1 170 ? 30.623 17.649 13.077 1.00 12.66 170 GLN A N 1
ATOM 1217 C CA . GLN A 1 170 ? 30.502 19.103 13.256 1.00 14.54 170 GLN A CA 1
ATOM 1218 C C . GLN A 1 170 ? 29.374 19.489 14.221 1.00 14.24 170 GLN A C 1
ATOM 1219 O O . GLN A 1 170 ? 28.879 20.632 14.225 1.00 14.07 170 GLN A O 1
ATOM 1225 N N . GLY A 1 171 ? 28.989 18.527 15.067 1.00 13.43 171 GLY A N 1
ATOM 1226 C CA . GLY A 1 171 ? 28.003 18.730 16.108 1.00 13.12 171 GLY A CA 1
ATOM 1227 C C . GLY A 1 171 ? 28.167 17.622 17.128 1.00 12.96 171 GLY A C 1
ATOM 1228 O O . GLY A 1 171 ? 28.822 16.614 16.838 1.00 13.75 171 GLY A O 1
ATOM 1229 N N . ALA A 1 172 ? 27.603 17.817 18.312 1.00 12.74 172 ALA A N 1
ATOM 1230 C CA . ALA A 1 172 ? 27.866 16.921 19.433 1.00 13.53 172 ALA A CA 1
ATOM 1231 C C . ALA A 1 172 ? 27.056 15.641 19.340 1.00 13.00 172 ALA A C 1
ATOM 1232 O O . ALA A 1 172 ? 25.930 15.623 18.843 1.00 13.62 172 ALA A O 1
ATOM 1234 N N . VAL A 1 173 ? 27.647 14.558 19.808 1.00 12.85 173 VAL A N 1
ATOM 1235 C CA . VAL A 1 173 ? 26.944 13.292 19.951 1.00 13.22 173 VAL A CA 1
ATOM 1236 C C . VAL A 1 173 ? 27.001 12.975 21.422 1.00 13.66 173 VAL A C 1
ATOM 1237 O O . VAL A 1 173 ? 28.100 12.844 21.987 1.00 14.37 173 VAL A O 1
ATOM 1241 N N . SER A 1 174 ? 25.848 12.928 22.073 1.00 13.30 174 SER A N 1
ATOM 1242 C CA . SER A 1 174 ? 25.818 12.730 23.531 1.00 14.46 174 SER A CA 1
ATOM 1243 C C . SER A 1 174 ? 24.518 12.142 23.983 1.00 13.92 174 SER A C 1
ATOM 1244 O O . SER A 1 174 ? 23.537 12.073 23.248 1.00 12.69 174 SER A O 1
ATOM 1247 N N . SER A 1 175 ? 24.501 11.693 25.218 1.00 14.83 175 SER A N 1
ATOM 1248 C CA . SER A 1 175 ? 23.263 11.388 25.858 1.00 15.36 175 SER A CA 1
ATOM 1249 C C . SER A 1 175 ? 23.113 12.416 26.972 1.00 17.37 175 SER A C 1
ATOM 1250 O O . SER A 1 175 ? 24.091 12.975 27.459 1.00 15.74 175 SER A O 1
ATOM 1253 N N . LYS A 1 176 ? 21.884 12.597 27.412 1.00 19.60 176 LYS A N 1
ATOM 1254 C CA . LYS A 1 176 ? 21.598 13.660 28.365 1.00 21.67 176 LYS A CA 1
ATOM 1255 C C . LYS A 1 176 ? 22.149 13.332 29.727 1.00 22.46 176 LYS A C 1
ATOM 1256 O O . LYS A 1 176 ? 22.218 12.169 30.162 1.00 21.22 176 LYS A O 1
ATOM 1262 N N . GLN A 1 177 ? 22.526 14.414 30.412 1.00 24.02 177 GLN A N 1
ATOM 1263 C CA . GLN A 1 177 ? 23.257 14.358 31.651 1.00 25.39 177 GLN A CA 1
ATOM 1264 C C . GLN A 1 177 ? 22.479 13.498 32.657 1.00 25.79 177 GLN A C 1
ATOM 1265 O O . GLN A 1 177 ? 21.286 13.703 32.888 1.00 25.26 177 GLN A O 1
ATOM 1271 N N . GLY A 1 178 ? 23.148 12.483 33.194 1.00 26.75 178 GLY A N 1
ATOM 1272 C CA . GLY A 1 178 ? 22.521 11.585 34.152 1.00 28.61 178 GLY A CA 1
ATOM 1273 C C . GLY A 1 178 ? 21.541 10.542 33.638 1.00 29.83 178 GLY A C 1
ATOM 1274 O O . GLY A 1 178 ? 20.990 9.772 34.444 1.00 30.60 178 GLY A O 1
ATOM 1275 N N . LYS A 1 179 ? 21.334 10.484 32.324 1.00 30.37 179 LYS A N 1
ATOM 1276 C CA . LYS A 1 179 ? 20.366 9.565 31.700 1.00 31.11 179 LYS A CA 1
ATOM 1277 C C . LYS A 1 179 ? 21.141 8.360 31.145 1.00 30.79 179 LYS A C 1
ATOM 1278 O O . LYS A 1 179 ? 22.370 8.329 31.227 1.00 29.93 179 LYS A O 1
ATOM 1284 N N . PRO A 1 180 ? 20.431 7.341 30.647 1.00 30.59 180 PRO A N 1
ATOM 1285 C CA . PRO A 1 180 ? 21.113 6.127 30.169 1.00 29.32 180 PRO A CA 1
ATOM 1286 C C . PRO A 1 180 ? 22.036 6.485 29.045 1.00 25.73 180 PRO A C 1
ATOM 1287 O O . PRO A 1 180 ? 21.573 7.070 28.057 1.00 26.28 180 PRO A O 1
ATOM 1291 N N . LEU A 1 181 ? 23.325 6.184 29.207 1.00 23.48 181 LEU A N 1
ATOM 1292 C CA . LEU A 1 181 ? 24.305 6.641 28.222 1.00 20.33 181 LEU A CA 1
ATOM 1293 C C . LEU A 1 181 ? 24.556 5.613 27.141 1.00 17.34 181 LEU A C 1
ATOM 1294 O O . LEU A 1 181 ? 24.883 4.464 27.421 1.00 14.92 181 LEU A O 1
ATOM 1299 N N . ALA A 1 182 ? 24.417 6.046 25.903 1.00 14.51 182 ALA A N 1
ATOM 1300 C CA . ALA A 1 182 ? 24.721 5.192 24.747 1.00 14.05 182 ALA A CA 1
ATOM 1301 C C . ALA A 1 182 ? 26.214 5.039 24.532 1.00 13.00 182 ALA A C 1
ATOM 1302 O O . ALA A 1 182 ? 26.985 5.964 24.756 1.00 13.88 182 ALA A O 1
ATOM 1304 N N . ASP A 1 183 ? 26.635 3.881 24.071 1.00 12.13 183 ASP A N 1
ATOM 1305 C CA . ASP A 1 183 ? 27.941 3.760 23.430 1.00 13.21 183 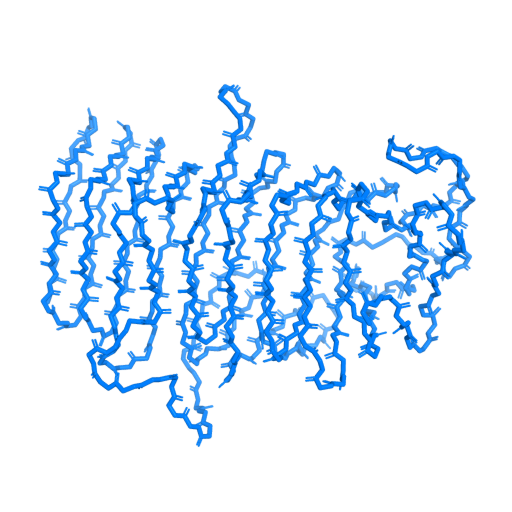ASP A CA 1
ATOM 1306 C C . ASP A 1 183 ? 27.918 4.476 22.079 1.00 12.50 183 ASP A C 1
ATOM 1307 O O . ASP A 1 183 ? 26.858 4.671 21.472 1.00 11.96 183 ASP A O 1
ATOM 1312 N N . ILE A 1 184 ? 29.087 4.910 21.646 1.00 12.04 184 ILE A N 1
ATOM 1313 C CA . ILE A 1 184 ? 29.244 5.578 20.351 1.00 11.44 184 ILE A CA 1
ATOM 1314 C C . ILE A 1 184 ? 30.357 4.850 19.607 1.00 11.68 184 ILE A C 1
ATOM 1315 O O . ILE A 1 184 ? 31.473 4.607 20.169 1.00 12.95 184 ILE A O 1
ATOM 1320 N N . ALA A 1 185 ? 30.089 4.465 18.368 1.00 11.61 185 ALA A N 1
ATOM 1321 C CA . ALA A 1 185 ? 31.140 3.961 17.482 1.00 11.74 185 ALA A CA 1
ATOM 1322 C C . ALA A 1 185 ? 31.053 4.682 16.168 1.00 11.17 185 ALA A C 1
ATOM 1323 O O . ALA A 1 185 ? 29.958 4.838 15.618 1.00 11.63 185 ALA A O 1
ATOM 1325 N N . VAL A 1 186 ? 32.199 5.162 15.696 1.00 10.37 186 VAL A N 1
ATOM 1326 C CA . VAL A 1 186 ? 32.316 5.776 14.383 1.00 11.06 186 VAL A CA 1
ATOM 1327 C C . VAL A 1 186 ? 33.355 4.919 13.639 1.00 11.57 186 VAL A C 1
ATOM 1328 O O . VAL A 1 186 ? 34.497 4.744 14.116 1.00 11.30 186 VAL A O 1
ATOM 1332 N N . VAL A 1 187 ? 32.938 4.323 12.526 1.00 12.36 187 VAL A N 1
ATOM 1333 C CA . VAL A 1 187 ? 33.756 3.345 11.792 1.00 12.29 187 VAL A CA 1
ATOM 1334 C C . VAL A 1 187 ? 33.844 3.832 10.357 1.00 12.05 187 VAL A C 1
ATOM 1335 O O . VAL A 1 187 ? 32.818 3.858 9.623 1.00 12.87 187 VAL A O 1
ATOM 1339 N N . ALA A 1 188 ? 35.040 4.272 9.964 1.00 12.01 188 ALA A N 1
ATOM 1340 C CA . ALA A 1 188 ? 35.273 4.810 8.637 1.00 11.83 188 ALA A CA 1
ATOM 1341 C C . ALA A 1 188 ? 36.152 3.908 7.813 1.00 11.97 188 ALA A C 1
ATOM 1342 O O . ALA A 1 188 ? 36.950 3.129 8.368 1.00 13.96 188 ALA A O 1
ATOM 1344 N N . GLY A 1 189 ? 35.995 3.989 6.506 1.00 12.58 189 GLY A N 1
ATOM 1345 C CA . GLY A 1 189 ? 36.814 3.224 5.566 1.00 12.88 189 GLY A CA 1
ATOM 1346 C C . GLY A 1 189 ? 36.001 2.180 4.820 1.00 13.44 189 GLY A C 1
ATOM 1347 O O . GLY A 1 189 ? 34.794 2.055 5.004 1.00 12.75 189 GLY A O 1
ATOM 1348 N N . ALA A 1 190 ? 36.687 1.475 3.931 1.00 14.09 190 ALA A N 1
ATOM 1349 C CA . ALA A 1 190 ? 36.081 0.413 3.156 1.00 13.90 190 ALA A CA 1
ATOM 1350 C C . ALA A 1 190 ? 36.069 -0.821 4.018 1.00 14.43 190 ALA A C 1
ATOM 1351 O O . ALA A 1 190 ? 37.108 -1.436 4.276 1.00 15.00 190 ALA A O 1
ATOM 1353 N N . ASN A 1 191 ? 34.888 -1.112 4.525 1.00 14.09 191 ASN A N 1
ATOM 1354 C CA . ASN A 1 191 ? 34.680 -2.186 5.485 1.00 13.71 191 ASN A CA 1
ATOM 1355 C C . ASN A 1 191 ? 33.416 -2.949 5.223 1.00 13.16 191 ASN A C 1
ATOM 1356 O O . ASN A 1 191 ? 32.431 -2.400 4.774 1.00 12.68 191 ASN A O 1
ATOM 1361 N N . ARG A 1 192 ? 33.420 -4.227 5.555 1.00 13.88 192 ARG A N 1
ATOM 1362 C CA . ARG A 1 192 ? 32.177 -4.903 5.831 1.00 14.81 192 ARG A CA 1
ATOM 1363 C C . ARG A 1 192 ? 31.981 -4.763 7.331 1.00 14.75 192 ARG A C 1
ATOM 1364 O O . ARG A 1 192 ? 32.871 -5.122 8.133 1.00 14.68 192 ARG A O 1
ATOM 1372 N N . TYR A 1 193 ? 30.827 -4.238 7.726 1.00 14.19 193 TYR A N 1
ATOM 1373 C CA . TYR A 1 193 ? 30.465 -4.158 9.133 1.00 14.46 193 TYR A CA 1
ATOM 1374 C C . TYR A 1 193 ? 29.345 -5.124 9.433 1.00 14.63 193 TYR A C 1
ATOM 1375 O O . TYR A 1 193 ? 28.253 -5.036 8.855 1.00 15.21 193 TYR A O 1
ATOM 1384 N N . ASP A 1 194 ? 29.621 -6.076 10.304 1.00 15.31 194 ASP A N 1
ATOM 1385 C CA . ASP A 1 194 ? 28.599 -7.007 10.705 1.00 15.86 194 ASP A CA 1
ATOM 1386 C C . ASP A 1 194 ? 27.742 -6.401 11.818 1.00 15.71 194 ASP A C 1
ATOM 1387 O O . ASP A 1 194 ? 28.229 -6.129 12.902 1.00 16.49 194 ASP A O 1
ATOM 1392 N N . HIS A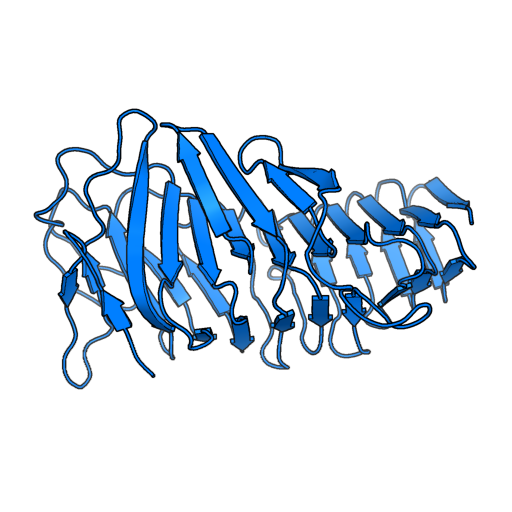 1 195 ? 26.458 -6.265 11.572 1.00 15.85 195 HIS A N 1
ATOM 1393 C CA . HIS A 1 195 ? 25.557 -5.590 12.509 1.00 16.35 195 HIS A CA 1
ATOM 1394 C C . HIS A 1 195 ? 25.421 -6.342 13.842 1.00 17.15 195 HIS A C 1
ATOM 1395 O O . HIS A 1 195 ? 25.332 -5.731 14.913 1.00 16.95 195 HIS A O 1
ATOM 1402 N N . ALA A 1 196 ? 25.442 -7.665 13.801 1.00 18.71 196 ALA A N 1
ATOM 1403 C CA . ALA A 1 196 ? 25.272 -8.399 15.066 1.00 20.01 196 ALA A CA 1
ATOM 1404 C C . ALA A 1 196 ? 26.505 -8.335 15.978 1.00 20.90 196 ALA A C 1
ATOM 1405 O O . ALA A 1 196 ? 26.362 -8.245 17.196 1.00 21.61 196 ALA A O 1
ATOM 1407 N N . THR A 1 197 ? 27.713 -8.372 15.416 1.00 21.69 197 THR A N 1
ATOM 1408 C CA . THR A 1 197 ? 28.944 -8.356 16.246 1.00 20.79 197 THR A CA 1
ATOM 1409 C C . THR A 1 197 ? 29.582 -6.979 16.404 1.00 20.11 197 THR A C 1
ATOM 1410 O O . THR A 1 197 ? 30.499 -6.786 17.236 1.00 18.91 197 THR A O 1
ATOM 1414 N N . ARG A 1 198 ? 29.104 -6.034 15.592 1.00 18.88 198 ARG A N 1
ATOM 1415 C CA . ARG A 1 198 ? 29.714 -4.704 15.481 1.00 18.16 198 ARG A CA 1
ATOM 1416 C C . ARG A 1 198 ? 31.216 -4.764 15.205 1.00 18.68 198 ARG A C 1
ATOM 1417 O O . ARG A 1 198 ? 32.000 -4.010 15.804 1.00 18.08 198 ARG A O 1
ATOM 1425 N N . ARG A 1 199 ? 31.614 -5.707 14.339 1.00 19.60 199 ARG A N 1
ATOM 1426 C CA . ARG A 1 199 ? 33.000 -5.825 13.913 1.00 20.26 199 ARG A CA 1
ATOM 1427 C C . ARG A 1 199 ? 33.147 -5.384 12.460 1.00 18.94 199 ARG A C 1
ATOM 1428 O O . ARG A 1 199 ? 32.326 -5.733 11.600 1.00 18.26 199 ARG A O 1
ATOM 1436 N N . ALA A 1 200 ? 34.217 -4.648 12.206 1.00 18.45 200 ALA A N 1
ATOM 1437 C CA . ALA A 1 200 ? 34.575 -4.185 10.868 1.00 18.66 200 ALA A CA 1
ATOM 1438 C C . ALA A 1 200 ? 35.724 -5.006 10.321 1.00 19.35 200 ALA A C 1
ATOM 1439 O O . ALA A 1 200 ? 36.746 -5.173 10.984 1.00 20.79 200 ALA A O 1
ATOM 1441 N N . THR A 1 201 ? 35.577 -5.480 9.099 1.00 19.68 201 THR A N 1
ATOM 1442 C CA . THR A 1 201 ? 36.682 -6.106 8.409 1.00 20.43 201 THR A CA 1
ATOM 1443 C C . THR A 1 201 ? 36.905 -5.360 7.121 1.00 19.56 201 THR A C 1
ATOM 1444 O O . THR A 1 201 ? 35.943 -5.145 6.387 1.00 17.48 201 THR A O 1
ATOM 1448 N N . PRO A 1 202 ? 38.137 -4.933 6.843 1.00 20.65 202 PRO A N 1
ATOM 1449 C CA . PRO A 1 202 ? 38.406 -4.198 5.616 1.00 19.90 202 PRO A CA 1
ATOM 1450 C C . PRO A 1 202 ? 38.032 -4.974 4.360 1.00 19.29 202 PRO A C 1
ATOM 1451 O O . PRO A 1 202 ? 38.159 -6.207 4.294 1.00 20.01 202 PRO A O 1
ATOM 1455 N N . ILE A 1 203 ? 37.462 -4.255 3.397 1.00 18.43 203 ILE A N 1
ATOM 1456 C CA . ILE A 1 203 ? 37.111 -4.836 2.101 1.00 17.65 203 ILE A CA 1
ATOM 1457 C C . ILE A 1 203 ? 37.707 -3.969 0.973 1.00 17.66 203 ILE A C 1
ATOM 1458 O O . ILE A 1 203 ? 38.115 -2.814 1.173 1.00 17.02 203 ILE A O 1
ATOM 1463 N N . ALA A 1 204 ? 37.789 -4.545 -0.210 1.00 17.70 204 ALA A N 1
ATOM 1464 C CA . ALA A 1 204 ? 38.214 -3.813 -1.398 1.00 18.05 204 ALA A CA 1
ATOM 1465 C C . ALA A 1 204 ? 37.134 -2.847 -1.907 1.00 18.30 204 ALA A C 1
ATOM 1466 O O . ALA A 1 204 ? 35.950 -3.127 -1.914 1.00 20.05 204 ALA A O 1
ATOM 1468 N N . ALA A 1 205 ? 37.562 -1.712 -2.394 1.00 18.90 205 ALA A N 1
ATOM 1469 C CA . ALA A 1 205 ? 36.639 -0.782 -3.011 1.00 19.65 205 ALA A CA 1
ATOM 1470 C C . ALA A 1 205 ? 37.197 -0.345 -4.326 1.00 19.12 205 ALA A C 1
ATOM 1471 O O . ALA A 1 205 ? 38.406 -0.437 -4.568 1.00 19.62 205 ALA A O 1
ATOM 1473 N N . GLY A 1 206 ? 36.318 0.238 -5.119 1.00 20.59 206 GLY A N 1
ATOM 1474 C CA . GLY A 1 206 ? 36.640 0.674 -6.462 1.00 22.09 206 GLY A CA 1
ATOM 1475 C C . GLY A 1 206 ? 37.436 1.934 -6.523 1.00 22.11 206 GLY A C 1
ATOM 1476 O O . GLY A 1 206 ? 38.078 2.221 -7.521 1.00 23.25 206 GLY A O 1
ATOM 1477 N N . ALA A 1 207 ? 37.380 2.708 -5.452 1.00 21.34 207 ALA A N 1
ATOM 1478 C CA . ALA A 1 207 ? 38.170 3.903 -5.334 1.00 20.86 207 ALA A CA 1
ATOM 1479 C C . ALA A 1 207 ? 38.575 4.109 -3.888 1.00 20.45 207 ALA A C 1
ATOM 1480 O O . ALA A 1 207 ? 38.050 3.470 -2.981 1.00 17.65 207 ALA A O 1
ATOM 1482 N N . ARG A 1 208 ? 39.561 4.975 -3.716 1.00 21.34 208 ARG A N 1
ATOM 1483 C CA . ARG A 1 208 ? 39.955 5.446 -2.395 1.00 21.55 208 ARG A CA 1
ATOM 1484 C C . ARG A 1 208 ? 38.859 6.294 -1.751 1.00 20.87 208 ARG A C 1
ATOM 1485 O O . ARG A 1 208 ? 37.910 6.779 -2.396 1.00 20.93 208 ARG A O 1
ATOM 1493 N N . GLY A 1 209 ? 38.927 6.382 -0.433 1.00 20.48 209 GLY A N 1
ATOM 1494 C CA . GLY A 1 209 ? 38.005 7.212 0.307 1.00 20.03 209 GLY A CA 1
ATOM 1495 C C . GLY A 1 209 ? 38.414 8.665 0.148 1.00 19.39 209 GLY A C 1
ATOM 1496 O O . GLY A 1 209 ? 37.576 9.529 0.025 1.00 18.23 209 GLY A O 1
ATOM 1497 N N . ALA A 1 210 ? 39.722 8.889 0.173 1.00 18.91 210 ALA A N 1
ATOM 1498 C CA . ALA A 1 210 ? 40.332 10.207 0.028 1.00 19.56 210 ALA A CA 1
ATOM 1499 C C . ALA A 1 210 ? 41.824 9.969 -0.177 1.00 20.92 210 ALA A C 1
ATOM 1500 O O . ALA A 1 210 ? 42.286 8.830 -0.122 1.00 22.36 210 ALA A O 1
ATOM 1502 N N . ALA A 1 211 ? 42.567 11.037 -0.367 1.00 21.92 211 ALA A N 1
ATOM 1503 C CA . ALA A 1 211 ? 44.024 10.961 -0.500 1.00 23.16 211 ALA A CA 1
ATOM 1504 C C . ALA A 1 211 ? 44.734 10.572 0.777 1.00 23.34 211 ALA A C 1
ATOM 1505 O O . ALA A 1 211 ? 44.261 10.835 1.871 1.00 23.07 211 ALA A O 1
ATOM 1507 N N . ALA A 1 212 ? 45.925 9.996 0.612 1.00 23.56 212 ALA A N 1
ATOM 1508 C CA . ALA A 1 212 ? 46.815 9.763 1.731 1.00 23.21 212 ALA A CA 1
ATOM 1509 C C . ALA A 1 212 ? 46.969 11.058 2.555 1.00 22.69 212 ALA A C 1
ATOM 1510 O O . ALA A 1 212 ? 47.082 12.153 2.004 1.00 21.79 212 ALA A O 1
ATOM 1512 N N . GLY A 1 213 ? 46.883 10.935 3.875 1.00 22.68 213 GLY A N 1
ATOM 1513 C CA . GLY A 1 213 ? 46.952 12.086 4.765 1.00 21.86 213 GLY A CA 1
ATOM 1514 C C . GLY A 1 213 ? 45.659 12.862 4.995 1.00 20.84 213 GLY A C 1
ATOM 1515 O O . GLY A 1 213 ? 45.609 13.721 5.879 1.00 20.20 213 GLY A O 1
ATOM 1516 N N . ALA A 1 214 ? 44.634 12.624 4.180 1.00 20.04 214 ALA A N 1
ATOM 1517 C CA . ALA A 1 214 ? 43.331 13.242 4.398 1.00 18.98 214 ALA A CA 1
ATOM 1518 C C . ALA A 1 214 ? 42.706 12.503 5.573 1.00 17.95 214 ALA A C 1
ATOM 1519 O O . ALA A 1 214 ? 43.232 11.471 6.018 1.00 17.39 214 ALA A O 1
ATOM 1521 N N . TYR A 1 215 ? 41.617 13.068 6.112 1.00 16.55 215 TYR A N 1
ATOM 1522 C CA . TYR A 1 215 ? 41.021 12.570 7.319 1.00 15.79 215 TYR A CA 1
ATOM 1523 C C . TYR A 1 215 ? 39.774 11.768 7.004 1.00 15.03 215 TYR A C 1
ATOM 1524 O O . TYR A 1 215 ? 38.826 12.314 6.476 1.00 16.92 215 TYR A O 1
ATOM 1533 N N . ALA A 1 216 ? 39.779 10.477 7.321 1.00 13.47 216 ALA A N 1
ATOM 1534 C CA . ALA A 1 216 ? 38.604 9.636 7.179 1.00 12.86 216 ALA A CA 1
ATOM 1535 C C . ALA A 1 216 ? 37.515 9.956 8.206 1.00 12.19 216 ALA A C 1
ATOM 1536 O O . ALA A 1 216 ? 36.318 9.818 7.920 1.00 12.34 216 ALA A O 1
ATOM 1538 N N . ILE A 1 217 ? 37.942 10.373 9.390 1.00 12.49 217 ILE A N 1
ATOM 1539 C CA . ILE A 1 217 ? 37.054 10.923 10.427 1.00 11.92 217 ILE A CA 1
ATOM 1540 C C . ILE A 1 217 ? 37.633 12.293 10.702 1.00 12.25 217 ILE A C 1
ATOM 1541 O O . ILE A 1 217 ? 38.841 12.417 10.994 1.00 11.45 217 ILE A O 1
ATOM 1546 N N . ASP A 1 218 ? 36.805 13.309 10.602 1.00 11.93 218 ASP A N 1
ATOM 1547 C CA . ASP A 1 218 ? 37.226 14.664 10.880 1.00 12.71 218 ASP A CA 1
ATOM 1548 C C . ASP A 1 218 ? 36.196 15.354 11.737 1.00 13.18 218 ASP A C 1
ATOM 1549 O O . ASP A 1 218 ? 35.127 15.661 11.273 1.00 13.37 218 ASP A O 1
ATOM 1554 N N . GLY A 1 219 ? 36.528 15.521 13.017 1.00 14.32 219 GLY A N 1
ATOM 1555 C CA . GLY A 1 219 ? 35.681 16.217 13.971 1.00 15.06 219 GLY A CA 1
ATOM 1556 C C . GLY A 1 219 ? 36.278 17.569 14.330 1.00 15.37 219 GLY A C 1
ATOM 1557 O O . GLY A 1 219 ? 37.448 17.668 14.617 1.00 16.01 219 GLY A O 1
ATOM 1558 N N . THR A 1 220 ? 35.464 18.601 14.301 1.00 15.83 220 THR A N 1
ATOM 1559 C CA . THR A 1 220 ? 35.846 19.941 14.763 1.00 16.43 220 THR A CA 1
ATOM 1560 C C . THR A 1 220 ? 35.585 20.092 16.246 1.00 16.31 220 THR A C 1
ATOM 1561 O O . THR A 1 220 ? 35.050 19.215 16.876 1.00 16.37 220 THR A O 1
ATOM 1565 N N . ALA A 1 221 ? 35.904 21.264 16.786 1.00 16.37 221 ALA A N 1
ATOM 1566 C CA . ALA A 1 221 ? 35.619 21.536 18.185 1.00 16.68 221 ALA A CA 1
ATOM 1567 C C . ALA A 1 221 ? 34.154 21.319 18.518 1.00 16.24 221 ALA A C 1
ATOM 1568 O O . ALA A 1 221 ? 33.853 20.951 19.636 1.00 17.19 221 ALA A O 1
ATOM 1570 N N . ALA A 1 222 ? 33.258 21.534 17.550 1.00 14.99 222 ALA A N 1
ATOM 1571 C CA . ALA A 1 222 ? 31.822 21.355 17.764 1.00 15.48 222 ALA A CA 1
ATOM 1572 C C . ALA A 1 222 ? 31.421 19.870 17.903 1.00 15.04 222 ALA A C 1
ATOM 1573 O O . ALA A 1 222 ? 30.347 19.576 18.409 1.00 15.72 222 ALA A O 1
ATOM 1575 N N . GLY A 1 223 ? 32.284 18.972 17.445 1.00 14.91 223 GLY A N 1
ATOM 1576 C CA . GLY A 1 223 ? 31.990 17.539 17.412 1.00 13.97 223 GLY A CA 1
ATOM 1577 C C . GLY A 1 223 ? 32.337 16.819 18.710 1.00 14.16 223 GLY A C 1
ATOM 1578 O O . GLY A 1 223 ? 32.814 15.686 18.667 1.00 14.03 223 GLY A O 1
ATOM 1579 N N . ALA A 1 224 ? 32.077 17.442 19.853 1.00 13.10 224 ALA A N 1
ATOM 1580 C CA . ALA A 1 224 ? 32.329 16.807 21.146 1.00 13.21 224 ALA A CA 1
ATOM 1581 C C . ALA A 1 224 ? 31.451 15.562 21.298 1.00 13.24 224 ALA A C 1
ATOM 1582 O O . ALA A 1 224 ? 30.343 15.525 20.787 1.00 13.08 224 ALA A O 1
ATOM 1584 N N . MET A 1 225 ? 31.974 14.547 21.978 1.00 12.28 225 MET A N 1
ATOM 1585 C CA . MET A 1 225 ? 31.244 13.296 22.187 1.00 12.53 225 MET A CA 1
ATOM 1586 C C . MET A 1 225 ? 31.258 12.875 23.643 1.00 12.09 225 MET A C 1
ATOM 1587 O O . MET A 1 225 ? 32.281 13.021 24.336 1.00 12.07 225 MET A O 1
ATOM 1592 N N . TYR A 1 226 ? 30.121 12.334 24.082 1.00 12.17 226 TYR A N 1
ATOM 1593 C CA . TYR A 1 226 ? 29.952 11.799 25.429 1.00 12.03 226 TYR A CA 1
ATOM 1594 C C . TYR A 1 226 ? 29.223 10.462 25.304 1.00 12.24 226 TYR A C 1
ATOM 1595 O O . TYR A 1 226 ? 28.073 10.407 24.888 1.00 12.12 226 TYR A O 1
ATOM 1604 N N . GLY A 1 227 ? 29.918 9.372 25.628 1.00 13.13 227 GLY A N 1
ATOM 1605 C CA . GLY A 1 227 ? 29.379 8.041 25.454 1.00 13.22 227 GLY A CA 1
ATOM 1606 C C . GLY A 1 227 ? 29.948 7.072 26.466 1.00 13.47 227 GLY A C 1
ATOM 1607 O O . GLY A 1 227 ? 31.015 7.310 27.045 1.00 13.74 227 GLY A O 1
ATOM 1608 N N . LYS A 1 228 ? 29.202 6.001 26.724 1.00 14.07 228 LYS A N 1
ATOM 1609 C CA . LYS A 1 228 ? 29.565 5.015 27.743 1.00 14.47 228 LYS A CA 1
ATOM 1610 C C . LYS A 1 228 ? 30.917 4.392 27.427 1.00 13.95 228 LYS A C 1
ATOM 1611 O O . LYS A 1 228 ? 31.785 4.298 28.276 1.00 13.72 228 LYS A O 1
ATOM 1617 N N . HIS A 1 229 ? 31.068 3.949 26.191 1.00 13.86 229 HIS A N 1
ATOM 1618 C CA . HIS A 1 229 ? 32.323 3.682 25.555 1.00 13.97 229 HIS A CA 1
ATOM 1619 C C . HIS A 1 229 ? 32.274 4.433 24.240 1.00 13.82 229 HIS A C 1
ATOM 1620 O O . HIS A 1 229 ? 31.224 4.460 23.584 1.00 15.17 229 HIS A O 1
ATOM 1627 N N . ILE A 1 230 ? 33.391 5.016 23.859 1.00 12.99 230 ILE A N 1
ATOM 1628 C CA . ILE A 1 230 ? 33.556 5.688 22.559 1.00 12.76 230 ILE A CA 1
ATOM 1629 C C . ILE A 1 230 ? 34.642 4.957 21.777 1.00 12.48 230 ILE A C 1
ATOM 1630 O O . ILE A 1 230 ? 35.752 4.705 22.296 1.00 12.34 230 ILE A O 1
ATOM 1635 N N . THR A 1 231 ? 34.324 4.592 20.544 1.00 12.04 231 THR A N 1
ATOM 1636 C CA . THR A 1 231 ? 35.253 3.930 19.671 1.00 12.67 231 THR A CA 1
ATOM 1637 C C . THR A 1 231 ? 35.278 4.654 18.326 1.00 12.66 231 THR A C 1
ATOM 1638 O O . THR A 1 231 ? 34.230 4.853 17.722 1.00 12.07 231 THR A O 1
ATOM 1642 N N . LEU A 1 232 ? 36.474 5.030 17.881 1.00 13.33 232 LEU A N 1
ATOM 1643 C CA . LEU A 1 232 ? 36.709 5.601 16.561 1.00 14.32 232 LEU A CA 1
ATOM 1644 C C . LEU A 1 232 ? 37.669 4.719 15.796 1.00 14.96 232 LEU A C 1
ATOM 1645 O O . LEU A 1 232 ? 38.771 4.424 16.281 1.00 16.05 232 LEU A O 1
ATOM 1650 N N . VAL A 1 233 ? 37.245 4.287 14.615 1.00 14.70 233 VAL A N 1
ATOM 1651 C CA . VAL A 1 233 ? 37.991 3.363 13.809 1.00 15.32 233 VAL A CA 1
ATOM 1652 C C . VAL A 1 233 ? 38.059 3.887 12.374 1.00 15.34 233 VAL A C 1
ATOM 1653 O O . VAL A 1 233 ? 37.043 4.268 11.810 1.00 14.58 233 VAL A O 1
ATOM 1657 N N . SER A 1 234 ? 39.264 3.882 11.801 1.00 15.17 234 SER A N 1
ATOM 1658 C CA . SER A 1 234 ? 39.501 4.223 10.415 1.00 14.40 234 SER A CA 1
ATOM 1659 C C . SER A 1 234 ? 40.369 3.110 9.851 1.00 14.46 234 SER A C 1
ATOM 1660 O O . SER A 1 234 ? 41.448 2.825 10.382 1.00 14.57 234 SER A O 1
ATOM 1663 N N . SER A 1 235 ? 39.890 2.442 8.821 1.00 15.80 235 SER A N 1
ATOM 1664 C CA . SER A 1 235 ? 40.590 1.269 8.325 1.00 17.23 235 SER A CA 1
ATOM 1665 C C . SER A 1 235 ? 41.380 1.484 7.016 1.00 17.90 235 SER A C 1
ATOM 1666 O O . SER A 1 235 ? 42.254 0.661 6.701 1.00 17.56 235 SER A O 1
ATOM 1669 N N . ASP A 1 236 ? 41.135 2.567 6.279 1.00 17.31 236 ASP A N 1
ATOM 1670 C CA . ASP A 1 236 ? 41.854 2.788 4.998 1.00 18.18 236 ASP A CA 1
ATOM 1671 C C . ASP A 1 236 ? 43.303 3.220 5.248 1.00 18.62 236 ASP A C 1
ATOM 1672 O O . ASP A 1 236 ? 43.556 4.180 5.978 1.00 17.89 236 ASP A O 1
ATOM 1677 N N . SER A 1 237 ? 44.255 2.539 4.608 1.00 20.02 237 SER A N 1
ATOM 1678 C CA . SER A 1 237 ? 45.672 2.829 4.835 1.00 20.26 237 SER A CA 1
ATOM 1679 C C . SER A 1 237 ? 45.992 4.284 4.461 1.00 19.34 237 SER A C 1
ATOM 1680 O O . SER A 1 237 ? 45.595 4.798 3.409 1.00 18.39 237 SER A O 1
ATOM 1683 N N . GLY A 1 238 ? 46.669 4.968 5.366 1.00 17.79 238 GLY A N 1
ATOM 1684 C CA . GLY A 1 238 ? 47.135 6.310 5.078 1.00 17.86 238 GLY A CA 1
ATOM 1685 C C . GLY A 1 238 ? 46.176 7.420 5.436 1.00 17.78 238 GLY A C 1
ATOM 1686 O O . GLY A 1 238 ? 46.530 8.595 5.318 1.00 18.75 238 GLY A O 1
ATOM 1687 N N . LEU A 1 239 ? 44.956 7.086 5.852 1.00 16.90 239 LEU A N 1
ATOM 1688 C CA . LEU A 1 239 ? 43.954 8.137 6.142 1.00 17.52 239 LEU A CA 1
ATOM 1689 C C . LEU A 1 239 ? 43.918 8.383 7.643 1.00 16.10 239 LEU A C 1
ATOM 1690 O O . LEU A 1 239 ? 44.151 7.467 8.412 1.00 16.07 239 LEU A O 1
ATOM 1695 N N . GLY A 1 240 ? 43.603 9.616 8.046 1.00 16.13 240 GLY A N 1
ATOM 1696 C CA . GLY A 1 240 ? 43.718 10.011 9.437 1.00 15.36 240 GLY A CA 1
ATOM 1697 C C . GLY A 1 240 ? 42.423 10.046 10.189 1.00 13.97 240 GLY A C 1
ATOM 1698 O O . GLY A 1 240 ? 41.348 10.120 9.602 1.00 13.70 240 GLY A O 1
ATOM 1699 N N . VAL A 1 241 ? 42.518 9.976 11.506 1.00 14.61 241 VAL A N 1
ATOM 1700 C CA . VAL A 1 241 ? 41.439 10.333 12.390 1.00 13.25 241 VAL A CA 1
ATOM 1701 C C . VAL A 1 241 ? 41.807 11.630 13.081 1.00 14.18 241 VAL A C 1
ATOM 1702 O O . VAL A 1 241 ? 42.781 11.671 13.816 1.00 14.32 241 VAL A O 1
ATOM 1706 N N . ARG A 1 242 ? 41.052 12.671 12.806 1.00 14.55 242 ARG A N 1
ATOM 1707 C CA . ARG A 1 242 ? 41.201 13.951 13.473 1.00 15.24 242 ARG A CA 1
ATOM 1708 C C . ARG A 1 242 ? 39.920 14.208 14.234 1.00 15.59 242 ARG A C 1
ATOM 1709 O O . ARG A 1 242 ? 38.833 14.253 13.665 1.00 17.00 242 ARG A O 1
ATOM 1717 N N . GLN A 1 243 ? 40.046 14.412 15.521 1.00 16.32 243 GLN A N 1
ATOM 1718 C CA . GLN A 1 243 ? 38.888 14.671 16.356 1.00 16.19 243 GLN A CA 1
ATOM 1719 C C . GLN A 1 243 ? 39.289 15.690 17.389 1.00 16.47 243 GLN A C 1
ATOM 1720 O O . GLN A 1 243 ? 39.852 15.331 18.438 1.00 17.27 243 GLN A O 1
ATOM 1726 N N . LEU A 1 244 ? 39.013 16.957 17.068 1.00 15.54 244 LEU A N 1
ATOM 1727 C CA . LEU A 1 244 ? 39.332 18.070 17.950 1.00 16.70 244 LEU A CA 1
ATOM 1728 C C . LEU A 1 244 ? 38.241 18.342 18.980 1.00 15.25 244 LEU A C 1
ATOM 1729 O O . LEU A 1 244 ? 38.498 19.052 19.969 1.00 16.38 244 LEU A O 1
ATOM 1734 N N . GLY A 1 245 ? 37.041 17.815 18.746 1.00 15.14 245 GLY A N 1
ATOM 1735 C CA . GLY A 1 245 ? 35.953 17.814 19.728 1.00 14.66 245 GLY A CA 1
ATOM 1736 C C . GLY A 1 245 ? 36.314 17.002 20.969 1.00 13.62 245 GLY A C 1
ATOM 1737 O O . GLY A 1 245 ? 36.863 15.922 20.829 1.00 14.25 245 GLY A O 1
ATOM 1738 N N . SER A 1 246 ? 36.049 17.517 22.167 1.00 13.24 246 SER A N 1
ATOM 1739 C CA . SER A 1 246 ? 36.404 16.840 23.412 1.00 13.79 246 SER A CA 1
ATOM 1740 C C . SER A 1 246 ? 35.689 15.509 23.487 1.00 12.71 246 SER A C 1
ATOM 1741 O O . SER A 1 246 ? 34.542 15.428 23.095 1.00 12.44 246 SER A O 1
ATOM 1744 N N . LEU A 1 247 ? 36.379 14.482 23.978 1.00 11.91 247 LEU A N 1
ATOM 1745 C CA . LEU A 1 247 ? 35.805 13.166 24.158 1.00 12.23 247 LEU A CA 1
ATOM 1746 C C . LEU A 1 247 ? 35.699 12.926 25.648 1.00 12.15 247 LEU A C 1
ATOM 1747 O O . LEU A 1 247 ? 36.691 13.116 26.380 1.00 12.54 247 LEU A O 1
ATOM 1752 N N . SER A 1 248 ? 34.554 12.423 26.076 1.00 12.11 248 SER A N 1
ATOM 1753 C CA . SER A 1 248 ? 34.324 12.143 27.484 1.00 13.23 248 SER A CA 1
ATOM 1754 C C . SER A 1 248 ? 33.613 10.833 27.618 1.00 12.79 248 SER A C 1
ATOM 1755 O O . SER A 1 248 ? 32.594 10.641 26.979 1.00 13.92 248 SER A O 1
ATOM 1758 N N . SER A 1 249 ? 34.096 9.933 28.480 1.00 12.42 249 SER A N 1
ATOM 1759 C CA . SER A 1 249 ? 33.465 8.619 28.644 1.00 12.47 249 SER A CA 1
ATOM 1760 C C . SER A 1 249 ? 33.663 8.037 30.045 1.00 13.21 249 SER A C 1
ATOM 1761 O O . SER A 1 249 ? 34.781 8.092 30.586 1.00 13.10 249 SER A O 1
ATOM 1764 N N . PRO A 1 250 ? 32.620 7.476 30.653 1.00 13.80 250 PRO A N 1
ATOM 1765 C CA . PRO A 1 250 ? 32.837 6.792 31.931 1.00 14.94 250 PRO A CA 1
ATOM 1766 C C . PRO A 1 250 ? 33.773 5.606 31.841 1.00 15.17 250 PRO A C 1
ATOM 1767 O O . PRO A 1 250 ? 34.412 5.295 32.837 1.00 16.38 250 PRO A O 1
ATOM 1771 N N . SER A 1 251 ? 33.823 4.906 30.711 1.00 15.33 251 SER A N 1
ATOM 1772 C CA . SER A 1 251 ? 34.416 3.565 30.717 1.00 16.09 251 SER A CA 1
ATOM 1773 C C . SER A 1 251 ? 35.502 3.259 29.692 1.00 16.18 251 SER A C 1
ATOM 1774 O O . SER A 1 251 ? 36.338 2.407 29.942 1.00 16.94 251 SER A O 1
ATOM 1777 N N . ALA A 1 252 ? 35.504 3.914 28.534 1.00 15.44 252 ALA A N 1
ATOM 1778 C CA . ALA A 1 252 ? 36.578 3.684 27.563 1.00 14.73 252 ALA A CA 1
ATOM 1779 C C . ALA A 1 252 ? 36.521 4.641 26.399 1.00 14.18 252 ALA A C 1
ATOM 1780 O O . ALA A 1 252 ? 35.450 4.942 25.893 1.00 13.03 252 ALA A O 1
ATOM 1782 N N . ILE A 1 253 ? 37.704 5.009 25.929 1.00 14.05 253 ILE A N 1
ATOM 1783 C CA . ILE A 1 253 ? 37.881 5.648 24.629 1.00 14.62 253 ILE A CA 1
ATOM 1784 C C . ILE A 1 253 ? 38.939 4.859 23.890 1.00 13.81 253 ILE A C 1
ATOM 1785 O O . ILE A 1 253 ? 40.078 4.666 24.388 1.00 13.84 253 ILE A O 1
ATOM 1790 N N . THR A 1 254 ? 38.579 4.399 22.721 1.00 13.55 254 THR A N 1
ATOM 1791 C CA . THR A 1 254 ? 39.476 3.627 21.875 1.00 14.15 254 THR A CA 1
ATOM 1792 C C . THR A 1 254 ? 39.503 4.237 20.490 1.00 14.83 254 THR A C 1
ATOM 1793 O O . THR A 1 254 ? 38.449 4.435 19.872 1.00 14.58 254 THR A O 1
ATOM 1797 N N . VAL A 1 255 ? 40.696 4.531 19.996 1.00 14.70 255 VAL A N 1
ATOM 1798 C CA . VAL A 1 255 ? 40.857 4.991 18.609 1.00 14.56 255 VAL A CA 1
ATOM 1799 C C . VAL A 1 255 ? 41.852 4.094 17.886 1.00 16.12 255 VAL A C 1
ATOM 1800 O O . VAL A 1 255 ? 42.987 3.885 18.377 1.00 17.79 255 VAL A O 1
ATOM 1804 N N . SER A 1 256 ? 41.460 3.604 16.723 1.00 16.30 256 SER A N 1
ATOM 1805 C CA . SER A 1 256 ? 42.287 2.752 15.864 1.00 16.73 256 SER A CA 1
ATOM 1806 C C . SER A 1 256 ? 42.327 3.391 14.477 1.00 17.22 256 SER A C 1
ATOM 1807 O O . SER A 1 256 ? 41.288 3.723 13.897 1.00 17.53 256 SER A O 1
ATOM 1810 N N . SER A 1 257 ? 43.529 3.595 13.948 1.00 16.73 257 SER A N 1
ATOM 1811 C CA . SER A 1 257 ? 43.694 4.202 12.650 1.00 16.16 257 SER A CA 1
ATOM 1812 C C . SER A 1 257 ? 44.762 3.500 11.845 1.00 17.14 257 SER A C 1
ATOM 1813 O O . SER A 1 257 ? 45.779 3.097 12.401 1.00 18.34 257 SER A O 1
ATOM 1816 N N . GLN A 1 258 ? 44.542 3.373 10.546 1.00 17.21 258 GLN A N 1
ATOM 1817 C CA . GLN A 1 258 ? 45.592 2.884 9.627 1.00 18.24 258 GLN A CA 1
ATOM 1818 C C . GLN A 1 258 ? 46.394 4.045 9.045 1.00 17.83 258 GLN A C 1
ATOM 1819 O O . GLN A 1 258 ? 47.131 3.872 8.066 1.00 19.17 258 GLN A O 1
ATOM 1825 N N . GLY A 1 259 ? 46.235 5.220 9.655 1.00 17.26 259 GLY A N 1
ATOM 1826 C CA . GLY A 1 259 ? 47.084 6.376 9.423 1.00 16.61 259 GLY A CA 1
ATOM 1827 C C . GLY A 1 259 ? 47.257 7.148 10.703 1.00 16.43 259 GLY A C 1
ATOM 1828 O O . GLY A 1 259 ? 47.416 6.534 11.755 1.00 17.18 259 GLY A O 1
ATOM 1829 N N . GLU A 1 260 ? 47.199 8.469 10.598 1.00 16.39 260 GLU A N 1
ATOM 1830 C CA . GLU A 1 260 ? 47.368 9.415 11.705 1.00 17.44 260 GLU A CA 1
ATOM 1831 C C . GLU A 1 260 ? 46.199 9.356 12.688 1.00 16.67 260 GLU A C 1
ATOM 1832 O O . GLU A 1 260 ? 45.061 9.004 12.328 1.00 15.87 260 GLU A O 1
ATOM 1838 N N . ILE A 1 261 ? 46.497 9.744 13.923 1.00 15.06 261 ILE A N 1
ATOM 1839 C CA . ILE A 1 261 ? 45.466 10.145 14.882 1.00 15.20 261 ILE A CA 1
ATOM 1840 C C . ILE A 1 261 ? 45.877 11.474 15.473 1.00 15.27 261 ILE A C 1
ATOM 1841 O O . ILE A 1 261 ? 47.027 11.636 15.897 1.00 15.80 261 ILE A O 1
ATOM 1846 N N . ALA A 1 262 ? 44.939 12.410 15.519 1.00 15.46 262 ALA A N 1
ATOM 1847 C CA . ALA A 1 262 ? 45.141 13.704 16.127 1.00 15.60 262 ALA A CA 1
ATOM 1848 C C . ALA A 1 262 ? 43.903 14.034 16.972 1.00 15.51 262 ALA A C 1
ATOM 1849 O O . ALA A 1 262 ? 42.830 14.288 16.432 1.00 15.80 262 ALA A O 1
ATOM 1851 N N . LEU A 1 263 ? 44.038 13.977 18.292 1.00 15.60 263 LEU A N 1
ATOM 1852 C CA . LEU A 1 263 ? 42.915 14.297 19.179 1.00 15.24 263 LEU A CA 1
ATOM 1853 C C . LEU A 1 263 ? 43.182 15.596 19.890 1.00 15.47 263 LEU A C 1
ATOM 1854 O O . LEU A 1 263 ? 44.349 16.028 20.033 1.00 16.20 263 LEU A O 1
ATOM 1859 N N . GLY A 1 264 ? 42.101 16.168 20.387 1.00 14.16 264 GLY A N 1
ATOM 1860 C CA . GLY A 1 264 ? 42.154 17.221 21.398 1.00 14.65 264 GLY A CA 1
ATOM 1861 C C . GLY A 1 264 ? 42.151 16.627 22.794 1.00 14.19 264 GLY A C 1
ATOM 1862 O O . GLY A 1 264 ? 43.007 15.811 23.134 1.00 16.23 264 GLY A O 1
ATOM 1863 N N . ASP A 1 265 ? 41.239 17.087 23.634 1.00 14.65 265 ASP A N 1
ATOM 1864 C CA . ASP A 1 265 ? 41.100 16.579 25.000 1.00 15.54 265 ASP A CA 1
ATOM 1865 C C . ASP A 1 265 ? 40.313 15.273 24.994 1.00 14.66 265 ASP A C 1
ATOM 1866 O O . ASP A 1 265 ? 39.309 15.154 24.289 1.00 14.02 265 ASP A O 1
ATOM 1871 N N . ALA A 1 266 ? 40.740 14.300 25.786 1.00 13.69 266 ALA A N 1
ATOM 1872 C CA . ALA A 1 266 ? 39.957 13.058 25.952 1.00 14.15 266 ALA A CA 1
ATOM 1873 C C . ALA A 1 266 ? 40.109 12.590 27.380 1.00 13.87 266 ALA A C 1
ATOM 1874 O O . ALA A 1 266 ? 41.234 12.561 27.903 1.00 14.58 266 ALA A O 1
ATOM 1876 N N . THR A 1 267 ? 38.994 12.182 27.982 1.00 13.78 267 THR A N 1
ATOM 1877 C CA . THR A 1 267 ? 38.963 11.784 29.378 1.00 13.41 267 THR A CA 1
ATOM 1878 C C . THR A 1 267 ? 38.103 10.571 29.564 1.00 13.76 267 THR A C 1
ATOM 1879 O O . THR A 1 267 ? 36.991 10.538 29.080 1.00 13.84 267 THR A O 1
ATOM 1883 N N . VAL A 1 268 ? 38.607 9.590 30.303 1.00 13.99 268 VAL A N 1
ATOM 1884 C CA . VAL A 1 268 ? 37.812 8.438 30.689 1.00 14.34 268 VAL A CA 1
ATOM 1885 C C . VAL A 1 268 ? 37.768 8.395 32.205 1.00 14.77 268 VAL A C 1
ATOM 1886 O O . VAL A 1 268 ? 38.814 8.473 32.834 1.00 14.72 268 VAL A O 1
ATOM 1890 N N . GLN A 1 269 ? 36.582 8.201 32.794 1.00 14.72 269 GLN A N 1
ATOM 1891 C CA . GLN A 1 269 ? 36.469 8.241 34.272 1.00 15.39 269 GLN A CA 1
ATOM 1892 C C . GLN A 1 269 ? 37.029 6.993 34.952 1.00 16.00 269 GLN A C 1
ATOM 1893 O O . GLN A 1 269 ? 37.770 7.089 35.947 1.00 16.34 269 GLN A O 1
ATOM 1899 N N . ARG A 1 270 ? 36.681 5.840 34.401 1.00 17.94 270 ARG A N 1
ATOM 1900 C CA . ARG A 1 270 ? 36.986 4.535 35.032 1.00 20.27 270 ARG A CA 1
ATOM 1901 C C . ARG A 1 270 ? 37.213 3.522 33.929 1.00 19.80 270 ARG A C 1
ATOM 1902 O O . ARG A 1 270 ? 36.404 2.631 33.713 1.00 21.61 270 ARG A O 1
ATOM 1910 N N . GLY A 1 271 ? 38.318 3.672 33.237 1.00 19.97 271 GLY A N 1
ATOM 1911 C CA . GLY A 1 271 ? 38.692 2.744 32.184 1.00 20.23 271 GLY A CA 1
ATOM 1912 C C . GLY A 1 271 ? 39.825 3.220 31.309 1.00 19.75 271 GLY A C 1
ATOM 1913 O O . GLY A 1 271 ? 40.379 4.285 31.555 1.00 20.50 271 GLY A O 1
ATOM 1914 N N . PRO A 1 272 ? 40.167 2.436 30.279 1.00 19.92 272 PRO A N 1
ATOM 1915 C CA . PRO A 1 272 ? 41.319 2.732 29.444 1.00 19.30 272 PRO A CA 1
ATOM 1916 C C . PRO A 1 272 ? 41.058 3.744 28.340 1.00 18.71 272 PRO A C 1
ATOM 1917 O O . PRO A 1 272 ? 39.977 3.790 27.745 1.00 17.36 272 PRO A O 1
ATOM 1921 N N . LEU A 1 273 ? 42.091 4.523 28.061 1.00 17.96 273 LEU A N 1
ATOM 1922 C CA . LEU A 1 273 ? 42.162 5.399 26.908 1.00 18.90 273 LEU A CA 1
ATOM 1923 C C . LEU A 1 273 ? 43.261 4.812 26.010 1.00 19.06 273 LEU A C 1
ATOM 1924 O O . LEU A 1 273 ? 44.431 4.765 26.385 1.00 19.21 273 LEU A O 1
ATOM 1929 N N . SER A 1 274 ? 42.888 4.300 24.848 1.00 18.54 274 SER A N 1
ATOM 1930 C CA . SER A 1 274 ? 43.835 3.620 23.991 1.00 19.07 274 SER A CA 1
ATOM 1931 C C . SER A 1 274 ? 43.807 4.176 22.568 1.00 19.01 274 SER A C 1
ATOM 1932 O O . SER A 1 274 ? 42.722 4.247 21.922 1.00 18.61 274 SER A O 1
ATOM 1935 N N . LEU A 1 275 ? 44.977 4.575 22.081 1.00 18.36 275 LEU A N 1
ATOM 1936 C CA . LEU A 1 275 ? 45.141 5.119 20.735 1.00 18.85 275 LEU A CA 1
ATOM 1937 C C . LEU A 1 275 ? 46.148 4.277 19.939 1.00 19.54 275 LEU A C 1
ATOM 1938 O O . LEU A 1 275 ? 47.306 4.089 20.355 1.00 20.06 275 LEU A O 1
ATOM 1943 N N . LYS A 1 276 ? 45.731 3.743 18.815 1.00 18.59 276 LYS A N 1
ATOM 1944 C CA . LYS A 1 276 ? 46.607 2.889 18.059 1.00 19.46 276 LYS A CA 1
ATOM 1945 C C . LYS A 1 276 ? 46.529 3.330 16.613 1.00 19.30 276 LYS A C 1
ATOM 1946 O O . LYS A 1 276 ? 45.483 3.191 15.975 1.00 17.14 276 LYS A O 1
ATOM 1952 N N . GLY A 1 277 ? 47.624 3.893 16.102 1.00 19.66 277 GLY A N 1
ATOM 1953 C CA . GLY A 1 277 ? 47.676 4.302 14.710 1.00 20.22 277 GLY A CA 1
ATOM 1954 C C . GLY A 1 277 ? 48.871 3.827 13.937 1.00 20.73 277 GLY A C 1
ATOM 1955 O O . GLY A 1 277 ? 49.912 3.515 14.506 1.00 22.89 277 GLY A O 1
ATOM 1956 N N . ALA A 1 278 ? 48.751 3.795 12.623 1.00 20.69 278 ALA A N 1
ATOM 1957 C CA . ALA A 1 278 ? 49.882 3.453 11.795 1.00 21.81 278 ALA A CA 1
ATOM 1958 C C . ALA A 1 278 ? 50.796 4.659 11.606 1.00 22.29 278 ALA A C 1
ATOM 1959 O O . ALA A 1 278 ? 51.996 4.496 11.533 1.00 25.27 278 ALA A O 1
ATOM 1961 N N . GLY A 1 279 ? 50.247 5.854 11.527 1.00 22.18 279 GLY A N 1
ATOM 1962 C CA . GLY A 1 279 ? 51.039 7.055 11.412 1.00 21.57 279 GLY A CA 1
ATOM 1963 C C . GLY A 1 279 ? 51.278 7.734 12.756 1.00 20.68 279 GLY A C 1
ATOM 1964 O O . GLY A 1 279 ? 51.293 7.080 13.787 1.00 19.89 279 GLY A O 1
ATOM 1965 N N . VAL A 1 280 ? 51.519 9.036 12.699 1.00 19.20 280 VAL A N 1
ATOM 1966 C CA . VAL A 1 280 ? 51.739 9.837 13.895 1.00 20.43 280 VAL A CA 1
ATOM 1967 C C . VAL A 1 280 ? 50.456 9.916 14.695 1.00 20.83 280 VAL A C 1
ATOM 1968 O O . VAL A 1 280 ? 49.410 10.249 14.144 1.00 19.24 280 VAL A O 1
ATOM 1972 N N . VAL A 1 281 ? 50.559 9.635 15.989 1.00 21.80 281 VAL A N 1
ATOM 1973 C CA . VAL A 1 281 ? 49.418 9.690 16.901 1.00 23.34 281 VAL A CA 1
ATOM 1974 C C . VAL A 1 281 ? 49.704 10.754 17.920 1.00 24.72 281 VAL A C 1
ATOM 1975 O O . VAL A 1 281 ? 50.764 10.708 18.571 1.00 25.30 281 VAL A O 1
ATOM 1979 N N . SER A 1 282 ? 48.797 11.728 18.052 1.00 24.78 282 SER A N 1
ATOM 1980 C CA . SER A 1 282 ? 48.946 12.814 19.018 1.00 25.36 282 SER A CA 1
ATOM 1981 C C . SER A 1 282 ? 47.638 13.146 19.712 1.00 25.73 282 SER A C 1
ATOM 1982 O O . SER A 1 282 ? 46.571 12.942 19.159 1.00 24.28 282 SER A O 1
ATOM 1985 N N . ALA A 1 283 ? 47.749 13.671 20.930 1.00 25.63 283 ALA A N 1
ATOM 1986 C CA . ALA A 1 283 ? 46.575 14.070 21.687 1.00 25.79 283 ALA A CA 1
ATOM 1987 C C . ALA A 1 283 ? 46.956 15.262 22.556 1.00 27.00 283 ALA A C 1
ATOM 1988 O O . ALA A 1 283 ? 48.089 15.357 23.039 1.00 27.06 283 ALA A O 1
ATOM 1990 N N . GLY A 1 284 ? 45.977 16.144 22.712 1.00 26.77 284 GLY A N 1
ATOM 1991 C CA . GLY A 1 284 ? 46.070 17.363 23.505 1.00 28.33 284 GLY A CA 1
ATOM 1992 C C . GLY A 1 284 ? 46.262 17.179 25.000 1.00 28.42 284 GLY A C 1
ATOM 1993 O O . GLY A 1 284 ? 47.390 17.439 25.479 1.00 29.15 284 GLY A O 1
ATOM 1994 N N . LYS A 1 285 ? 45.184 16.958 25.759 1.00 27.44 285 LYS A N 1
ATOM 1995 C CA . LYS A 1 285 ? 45.261 16.575 27.184 1.00 26.48 285 LYS A CA 1
ATOM 1996 C C . LYS A 1 285 ? 44.473 15.278 27.342 1.00 24.78 285 LYS A C 1
ATOM 1997 O O . LYS A 1 285 ? 43.274 15.246 27.036 1.00 23.52 285 LYS A O 1
ATOM 2003 N N . LEU A 1 286 ? 45.124 14.236 27.838 1.00 23.39 286 LEU A N 1
ATOM 2004 C CA . LEU A 1 286 ? 44.451 12.979 28.134 1.00 21.63 286 LEU A CA 1
ATOM 2005 C C . LEU A 1 286 ? 44.357 12.779 29.655 1.00 21.27 286 LEU A C 1
ATOM 2006 O O . LEU A 1 286 ? 45.291 13.116 30.401 1.00 21.35 286 LEU A O 1
ATOM 2011 N N . ALA A 1 287 ? 43.247 12.216 30.125 1.00 19.03 287 ALA A N 1
ATOM 2012 C CA . ALA A 1 287 ? 43.135 11.887 31.542 1.00 18.30 287 ALA A CA 1
ATOM 2013 C C . ALA A 1 287 ? 42.289 10.667 31.715 1.00 18.36 287 ALA A C 1
ATOM 2014 O O . ALA A 1 287 ? 41.379 10.434 30.932 1.00 16.02 287 ALA A O 1
ATOM 2016 N N . SER A 1 288 ? 42.647 9.847 32.706 1.00 19.09 288 SER A N 1
ATOM 2017 C CA . SER A 1 288 ? 41.884 8.675 33.093 1.00 20.68 288 SER A CA 1
ATOM 2018 C C . SER A 1 288 ? 41.797 8.705 34.625 1.00 23.60 288 SER A C 1
ATOM 2019 O O . SER A 1 288 ? 42.816 8.927 35.310 1.00 25.10 288 SER A O 1
ATOM 2022 N N . GLY A 1 289 ? 40.605 8.529 35.182 1.00 24.41 289 GLY A N 1
ATOM 2023 C CA . GLY A 1 289 ? 40.432 8.684 36.624 1.00 26.31 289 GLY A CA 1
ATOM 2024 C C . GLY A 1 289 ? 41.048 7.565 37.445 1.00 28.35 289 GLY A C 1
ATOM 2025 O O . GLY A 1 289 ? 41.107 7.639 38.719 1.00 29.94 289 GLY A O 1
ATOM 2026 N N . GLY A 1 290 ? 41.423 6.508 36.728 0.50 29.54 290 GLY A N 1
ATOM 2027 C CA . GLY A 1 290 ? 42.070 5.315 37.249 0.50 31.16 290 GLY A CA 1
ATOM 2028 C C . GLY A 1 290 ? 43.030 4.860 36.163 0.50 31.85 290 GLY A C 1
ATOM 2029 O O . GLY A 1 290 ? 43.108 3.708 35.753 0.50 33.21 290 GLY A O 1
ATOM 2030 N N . GLY A 1 291 ? 43.719 5.848 35.640 0.50 32.19 291 GLY A N 1
ATOM 2031 C CA . GLY A 1 291 ? 44.926 5.666 34.877 0.50 31.86 291 GLY A CA 1
ATOM 2032 C C . GLY A 1 291 ? 45.269 4.490 34.001 0.50 31.41 291 GLY A C 1
ATOM 2033 O O . GLY A 1 291 ? 46.246 3.807 34.247 0.50 31.03 291 GLY A O 1
ATOM 2034 N N . ALA A 1 292 ? 44.513 4.280 32.942 0.50 30.70 292 ALA A N 1
ATOM 2035 C CA . ALA A 1 292 ? 44.997 3.429 31.882 0.50 29.91 292 ALA A CA 1
ATOM 2036 C C . ALA A 1 292 ? 45.030 4.309 30.626 0.50 29.05 292 ALA A C 1
ATOM 2037 O O . ALA A 1 292 ? 43.979 4.733 30.137 0.50 28.90 292 ALA A O 1
ATOM 2039 N N . VAL A 1 293 ? 46.234 4.638 30.158 0.50 27.24 293 VAL A N 1
ATOM 2040 C CA . VAL A 1 293 ? 46.403 5.464 28.963 0.50 26.20 293 VAL A CA 1
ATOM 2041 C C . VAL A 1 293 ? 47.510 4.870 28.075 0.50 25.55 293 VAL A C 1
ATOM 2042 O O . VAL A 1 293 ? 48.658 4.752 28.488 0.50 25.11 293 VAL A O 1
ATOM 2046 N N . ASN A 1 294 ? 47.160 4.484 26.855 0.50 24.63 294 ASN A N 1
ATOM 2047 C CA . ASN A 1 294 ? 48.140 3.926 25.940 0.50 23.96 294 ASN A CA 1
ATOM 2048 C C . ASN A 1 294 ? 48.065 4.646 24.600 0.50 23.75 294 ASN A C 1
ATOM 2049 O O . ASN A 1 294 ? 46.987 4.918 24.089 0.50 23.35 294 ASN A O 1
ATOM 2051 N N . VAL A 1 295 ? 49.231 4.965 24.056 0.50 23.24 295 VAL A N 1
ATOM 2052 C CA . VAL A 1 295 ? 49.350 5.718 22.811 0.50 22.78 295 VAL A CA 1
ATOM 2053 C C . VAL A 1 295 ? 50.433 5.058 21.968 0.50 23.37 295 VAL A C 1
ATOM 2054 O O . VAL A 1 295 ? 51.576 4.897 22.430 0.50 23.56 295 VAL A O 1
ATOM 2058 N N . ALA A 1 296 ? 50.109 4.691 20.735 0.50 23.46 296 ALA A N 1
ATOM 2059 C CA . ALA A 1 296 ? 51.042 3.876 19.937 0.50 23.64 296 ALA A CA 1
ATOM 2060 C C . ALA A 1 296 ? 50.863 4.037 18.443 0.50 24.02 296 ALA A C 1
ATOM 2061 O O . ALA A 1 296 ? 49.906 3.526 17.862 0.50 23.19 296 ALA A O 1
ATOM 2063 N N . GLY A 1 297 ? 51.814 4.739 17.829 0.50 24.49 297 GLY A N 1
ATOM 2064 C CA . GLY A 1 297 ? 51.845 4.894 16.399 0.50 24.77 297 GLY A CA 1
ATOM 2065 C C . GLY A 1 297 ? 52.712 3.844 15.722 0.50 25.95 297 GLY A C 1
ATOM 2066 O O . GLY A 1 297 ? 52.826 2.701 16.211 0.50 26.34 297 GLY A O 1
#